Protein 8A59 (pdb70)

B-factor: mean 58.63, std 16.34, range [33.09, 132.01]

Foldseek 3Di:
DQQWADDDFKIKAWDFDLAFQVRQQVLLVVLAWGFADDQDLVSLLSVLRSVVVVCVVDVVPDPQKAWAFGFKKAAAQFFQQVPAQSRRIAGVVGGRHRHDAAADDDDDGDRGHMKTKIFIDRVVDDSDSVRGTHIYIDHRADVVGRDPNYTITMIMHGALAWEADQAACFDKKKQASSRHTYPDHRTHHAQIWMATDVGDIFGWHDDPVRDTYGPDPDRYD

Secondary structure (DSSP, 8-state):
---EEEETTEEEEEEE----HHHHHHHHHHTT-EEPP--SHHHHHHHHHHHHHHHHH-TT---SEEEEEEEEEE-TTPPP-TTSTTTT-EETTS-S--S---B-SPPP--SSS-EEEEEEEETTS---TTSPPEEEEE---BTTB--TTEEEEEEEEE-S-EEPPPP---EEEEE-TTS--BS--SSEETT-EEEEE---EEE-EE-STT-EE---SS---

Sequence (221 aa):
TEAVVCVGTACYTAHSGKLSAAEAQNHCNQNGGNLATVKSKEEAQHVQRVLAQLLRREAALTARMSKFWIGLQREKGKCLDPSLPLKGFSSWVGGGEDTPYSNWHKELRNSCISKRCVSLLLDLSQPLLPSRLPKWSEGPCGSPGSPGSNIEGFVCKFSFKGMCRPLALPGQVTYTTPFQTTSSSLEAVPFASAANVACSHYFLCKEKAPDVFDWGSSGPLC

GO terms:
  GO:0001525 angiogenesis (P, IDA)
  GO:0038023 signaling receptor activity (F, IDA)
  GO:0005886 plasma membrane (C, EXP)
  GO:0101003 ficolin-1-rich granule membrane (C, TAS)
  GO:0035579 specific granule membrane (C, TAS)
  GO:0070821 tertiary granule membrane (C, TAS)
  GO:0005886 plasma membrane (C, TAS)
  GO:0030667 secretory granule membrane (C, TAS)
  GO:0005886 plasma membrane (C, IDA)
  GO:0005515 protein binding (F, IPI)
  GO:0001849 complement component C1q complex binding (F, IDA)
  GO:0098609 cell-cell adhesion (P, IDA)

Radius of gyration: 18.88 Å; Cα contacts (8 Å, |Δi|>4): 512; chains: 1; bounding box: 54×45×36 Å

Nearest PDB structures (foldseek):
  8a59-assembly1_A-2  TM=1.005E+00  e=1.215E-48  Homo sapiens
  8ivd-assembly1_A  TM=9.626E-01  e=3.764E-37  Homo sapiens
  8ivd-assembly2_B  TM=9.418E-01  e=5.688E-35  Homo sapiens
  4yli-assembly2_D  TM=7.974E-01  e=3.039E-06  Homo sapiens
  5ew6-assembly1_A  TM=7.904E-01  e=2.871E-06  Homo sapiens

InterPro domains:
  IPR000152 EGF-type aspartate/asparagine hydroxylation site [PS00010] (358-369)
  IPR000152 EGF-type aspartate/asparagine hydroxylation site [PS00010] (400-411)
  IPR000742 EGF-like domain [PS01186] (452-467)
  IPR000742 EGF-like domain [PS50026] (302-340)
  IPR000742 EGF-like domain [PS50026] (345-379)
  IPR000742 EGF-like domain [PS50026] (385-426)
  IPR000742 EGF-like domain [SM00181] (263-301)
  IPR000742 EGF-like domain [SM00181] (305-344)
  IPR000742 EGF-like domain [SM00181] (348-384)
  IPR000742 EGF-like domain [SM00181] (388-426)
  IPR000742 EGF-like domain [SM00181] (430-468)
  IPR001304 C-type lectin-like [PF00059] (44-167)
  IPR001304 C-type lectin-like [PS50041] (32-165)
  IPR001304 C-type lectin-like [SM00034] (25-181)
  IPR001881 EGF-like calcium-binding domain [SM00179] (264-301)
  IPR001881 EGF-like calcium-binding domain [SM00179] (302-344)
  IPR001881 EGF-like calcium-binding domain [SM00179] (345-384)
  IPR001881 EGF-like calcium-binding domain [SM00179] (385-426)
  IPR001881 EGF-like calcium-binding domain [SM00179] (427-468)
  IPR009030 Growth factor receptor cysteine-rich domain superfamily [SSF57184] (257-385)

Organism: Homo sapiens (NCBI:txid9606)

Solvent-accessible surface area: 10977 Å² total; per-residue (Å²): 69,110,0,8,4,0,52,47,84,13,0,6,1,0,24,58,23,101,49,2,9,77,56,0,37,86,71,0,75,152,39,65,4,58,8,0,7,1,81,42,85,114,12,3,74,25,0,13,91,0,0,18,43,4,40,168,129,41,96,96,20,105,37,94,75,0,42,0,7,4,2,2,57,0,80,155,57,81,60,28,47,103,98,46,49,0,51,2,0,31,5,34,88,48,23,75,98,21,109,36,38,26,39,81,109,126,28,85,122,16,42,128,38,84,24,5,0,3,4,18,8,53,50,83,57,110,57,93,98,96,142,21,8,92,3,12,29,16,101,22,32,54,111,81,57,26,34,91,71,6,36,0,5,0,1,41,5,77,45,140,7,31,2,210,63,18,66,63,119,52,64,28,46,11,42,5,52,7,148,8,82,27,67,98,4,100,10,0,0,83,52,0,34,0,29,3,50,92,95,99,163,38,92,0,110,82,94,56,118,122,66,42,59,19,46,40,113,49,102,19,61

Structure (mmCIF, N/CA/C/O backbone):
data_8A59
#
_entry.id   8A59
#
_cell.length_a   63.712
_cell.length_b   112.504
_cell.length_c   73.262
_cell.angle_alpha   90.000
_cell.angle_beta   90.000
_cell.angle_gamma   90.000
#
_symmetry.space_group_name_H-M   'C 2 2 21'
#
loop_
_entity.id
_entity.type
_entity.pdbx_description
1 polymer 'Complement component C1q receptor'
2 non-polymer GLYCEROL
3 non-polymer 'SULFATE ION'
4 water water
#
loop_
_atom_site.group_PDB
_atom_site.id
_atom_site.type_symbol
_atom_site.label_atom_id
_atom_site.label_alt_id
_atom_site.label_comp_id
_atom_site.label_asym_id
_atom_site.label_entity_id
_atom_site.label_seq_id
_atom_site.pdbx_PDB_ins_code
_atom_site.Cartn_x
_atom_site.Cartn_y
_atom_site.Cartn_z
_atom_site.occupancy
_atom_site.B_iso_or_equiv
_atom_site.auth_seq_id
_atom_site.auth_comp_id
_atom_site.auth_asym_id
_atom_site.auth_atom_id
_atom_site.pdbx_PDB_model_num
ATOM 1 N N . THR A 1 8 ? -29.415 -3.403 -6.446 1.00 71.94 26 THR A N 1
ATOM 2 C CA . THR A 1 8 ? -29.260 -4.254 -7.662 1.00 78.49 26 THR A CA 1
ATOM 3 C C . THR A 1 8 ? -30.550 -4.273 -8.488 1.00 82.19 26 THR A C 1
ATOM 4 O O . THR A 1 8 ? -31.641 -4.037 -7.970 1.00 80.63 26 THR A O 1
ATOM 8 N N . GLU A 1 9 ? -30.409 -4.570 -9.788 1.00 82.17 27 GLU A N 1
ATOM 9 C CA . GLU A 1 9 ? -31.547 -4.808 -10.664 1.00 80.58 27 GLU A CA 1
ATOM 10 C C . GLU A 1 9 ? -31.678 -6.307 -10.913 1.00 67.63 27 GLU A C 1
ATOM 11 O O . GLU A 1 9 ? -32.594 -6.743 -11.612 1.00 65.84 27 GLU A O 1
ATOM 17 N N . ALA A 1 10 ? -30.708 -7.076 -10.400 1.00 56.48 28 ALA A N 1
ATOM 18 C CA . ALA A 1 10 ? -30.713 -8.510 -10.626 1.00 53.46 28 ALA A CA 1
ATOM 19 C C . ALA A 1 10 ? -31.527 -9.183 -9.517 1.00 48.64 28 ALA A C 1
ATOM 20 O O . ALA A 1 10 ? -31.074 -9.278 -8.384 1.00 47.08 28 ALA A O 1
ATOM 22 N N . VAL A 1 11 ? -32.713 -9.658 -9.887 1.00 49.58 29 VAL A N 1
ATOM 23 C CA . VAL A 1 11 ? -33.617 -10.309 -8.951 1.00 51.44 29 VAL A CA 1
ATOM 24 C C . VAL A 1 11 ? -34.437 -11.329 -9.721 1.00 50.87 29 VAL A C 1
ATOM 25 O O . VAL A 1 11 ? -34.838 -11.102 -10.865 1.00 53.90 29 VAL A O 1
ATOM 29 N N . VAL A 1 12 ? -34.618 -12.493 -9.091 1.00 45.58 30 VAL A N 1
ATOM 30 C CA . VAL A 1 12 ? -35.546 -13.509 -9.545 1.00 45.30 30 VAL A CA 1
ATOM 31 C C . VAL A 1 12 ? -36.351 -13.906 -8.298 1.00 49.18 30 VAL A C 1
ATOM 32 O O . VAL A 1 12 ? -35.760 -14.050 -7.232 1.00 48.02 30 VAL A O 1
ATOM 36 N N . CYS A 1 13 ? -37.682 -14.015 -8.427 1.00 49.50 31 CYS A N 1
ATOM 37 C CA . CYS A 1 13 ? -38.532 -14.586 -7.388 1.00 46.04 31 CYS A CA 1
ATOM 38 C C . CYS A 1 13 ? -39.403 -15.662 -8.021 1.00 49.19 31 CYS A C 1
ATOM 39 O O . CYS A 1 13 ? -40.096 -15.400 -9.003 1.00 55.57 31 CYS A O 1
ATOM 42 N N . VAL A 1 14 ? -39.360 -16.865 -7.436 1.00 43.07 32 VAL A N 1
ATOM 43 C CA . VAL A 1 14 ? -40.086 -18.050 -7.876 1.00 46.28 32 VAL A CA 1
ATOM 44 C C . VAL A 1 14 ? -40.585 -18.741 -6.613 1.00 45.53 32 VAL A C 1
ATOM 45 O O . VAL A 1 14 ? -39.781 -18.995 -5.720 1.00 40.24 32 VAL A O 1
ATOM 49 N N . GLY A 1 15 ? -41.893 -19.034 -6.557 1.00 42.56 33 GLY A N 1
ATOM 50 C CA . GLY A 1 15 ? -42.456 -19.750 -5.421 1.00 40.70 33 GLY A CA 1
ATOM 51 C C . GLY A 1 15 ? -42.272 -18.946 -4.140 1.00 43.05 33 GLY A C 1
ATOM 52 O O . GLY A 1 15 ? -42.666 -17.778 -4.087 1.00 45.04 33 GLY A O 1
ATOM 53 N N . THR A 1 16 ? -41.638 -19.562 -3.132 1.00 42.38 34 THR A N 1
ATOM 54 C CA . THR A 1 16 ? -41.449 -18.886 -1.861 1.00 40.69 34 THR A CA 1
ATOM 55 C C . THR A 1 16 ? -40.099 -18.191 -1.769 1.00 44.28 34 THR A C 1
ATOM 56 O O . THR A 1 16 ? -39.757 -17.709 -0.698 1.00 42.17 34 THR A O 1
ATOM 60 N N . ALA A 1 17 ? -39.311 -18.152 -2.862 1.00 43.53 35 ALA A N 1
ATOM 61 C CA . ALA A 1 17 ? -37.939 -17.678 -2.709 1.00 39.79 35 ALA A CA 1
ATOM 62 C C . ALA A 1 17 ? -37.641 -16.543 -3.692 1.00 43.82 35 ALA A C 1
ATOM 63 O O . ALA A 1 17 ? -38.043 -16.616 -4.839 1.00 45.11 35 ALA A O 1
ATOM 65 N N . CYS A 1 18 ? -36.893 -15.534 -3.237 1.00 43.06 36 CYS A N 1
ATOM 66 C CA . CYS A 1 18 ? -36.282 -14.518 -4.081 1.00 41.82 36 CYS A CA 1
ATOM 67 C C . CYS A 1 18 ? -34.762 -14.593 -3.926 1.00 45.50 36 CYS A C 1
ATOM 68 O O . CYS A 1 18 ? -34.260 -14.880 -2.847 1.00 46.27 36 CYS A O 1
ATOM 71 N N . TYR A 1 19 ? -34.050 -14.284 -5.015 1.00 44.60 37 TYR A N 1
ATOM 72 C CA . TYR A 1 19 ? -32.595 -14.290 -5.054 1.00 40.39 37 TYR A CA 1
ATOM 73 C C . TYR A 1 19 ? -32.162 -12.967 -5.689 1.00 41.99 37 TYR A C 1
ATOM 74 O O . TYR A 1 19 ? -32.824 -12.473 -6.599 1.00 46.67 37 TYR A O 1
ATOM 83 N N . THR A 1 20 ? -31.056 -12.424 -5.192 1.00 44.74 38 THR A N 1
ATOM 84 C CA . THR A 1 20 ? -30.521 -11.191 -5.734 1.00 46.05 38 THR A CA 1
ATOM 85 C C . THR A 1 20 ? -29.020 -11.418 -5.870 1.00 46.50 38 THR A C 1
ATOM 86 O O . THR A 1 20 ? -28.447 -12.205 -5.138 1.00 45.54 38 THR A O 1
ATOM 90 N N . ALA A 1 21 ? -28.435 -10.820 -6.912 1.00 47.07 39 ALA A N 1
ATOM 91 C CA . ALA A 1 21 ? -27.011 -10.904 -7.164 1.00 42.36 39 ALA A CA 1
ATOM 92 C C . ALA A 1 21 ? -26.503 -9.471 -7.074 1.00 49.48 39 ALA A C 1
ATOM 93 O O . ALA A 1 21 ? -27.183 -8.555 -7.546 1.00 46.55 39 ALA A O 1
ATOM 95 N N . HIS A 1 22 ? -25.360 -9.301 -6.412 1.00 48.70 40 HIS A N 1
ATOM 96 C CA . HIS A 1 22 ? -24.772 -8.003 -6.161 1.00 50.20 40 HIS A CA 1
ATOM 97 C C . HIS A 1 22 ? -23.324 -8.020 -6.644 1.00 50.65 40 HIS A C 1
ATOM 98 O O . HIS A 1 22 ? -22.612 -9.010 -6.481 1.00 48.45 40 HIS A O 1
ATOM 105 N N . SER A 1 23 ? -22.848 -6.872 -7.139 1.00 52.39 41 SER A N 1
ATOM 106 C CA . SER A 1 23 ? -21.408 -6.717 -7.301 1.00 54.27 41 SER A CA 1
ATOM 107 C C . SER A 1 23 ? -20.831 -5.986 -6.090 1.00 50.77 41 SER A C 1
ATOM 108 O O . SER A 1 23 ? -21.479 -5.132 -5.502 1.00 63.27 41 SER A O 1
ATOM 111 N N . GLY A 1 24 ? -19.602 -6.333 -5.719 1.00 54.12 42 GLY A N 1
ATOM 112 C CA . GLY A 1 24 ? -19.063 -5.898 -4.442 1.00 56.40 42 GLY A CA 1
ATOM 113 C C . GLY A 1 24 ? -17.814 -6.697 -4.088 1.00 66.80 42 GLY A C 1
ATOM 114 O O . GLY A 1 24 ? -17.716 -7.887 -4.392 1.00 61.29 42 GLY A O 1
ATOM 115 N N . LYS A 1 25 ? -16.843 -6.031 -3.463 1.00 60.05 43 LYS A N 1
ATOM 116 C CA . LYS A 1 25 ? -15.658 -6.749 -3.034 1.00 61.45 43 LYS A CA 1
ATOM 117 C C . LYS A 1 25 ? -15.719 -6.845 -1.514 1.00 66.41 43 LYS A C 1
ATOM 118 O O . LYS A 1 25 ? -15.021 -6.123 -0.809 1.00 70.39 43 LYS A O 1
ATOM 122 N N . LEU A 1 26 ? -16.632 -7.698 -1.036 1.00 56.31 44 LEU A N 1
ATOM 123 C CA . LEU A 1 26 ? -16.951 -7.851 0.370 1.00 53.15 44 LEU A CA 1
ATOM 124 C C . LEU A 1 26 ? -16.360 -9.183 0.798 1.00 58.88 44 LEU A C 1
ATOM 125 O O . LEU A 1 26 ? -16.145 -10.045 -0.060 1.00 59.17 44 LEU A O 1
ATOM 130 N N . SER A 1 27 ? -16.025 -9.310 2.093 1.00 54.12 45 SER A N 1
ATOM 131 C CA . SER A 1 27 ? -15.658 -10.605 2.657 1.00 47.06 45 SER A CA 1
ATOM 132 C C . SER A 1 27 ? -16.950 -11.406 2.803 1.00 42.09 45 SER A C 1
ATOM 133 O O . SER A 1 27 ? -18.043 -10.863 2.652 1.00 49.78 45 SER A O 1
ATOM 136 N N . ALA A 1 28 ? -16.826 -12.685 3.120 1.00 49.10 46 ALA A N 1
ATOM 137 C CA . ALA A 1 28 ? -18.016 -13.518 3.205 1.00 52.43 46 ALA A CA 1
ATOM 138 C C . ALA A 1 28 ? -18.868 -13.055 4.378 1.00 51.02 46 ALA A C 1
ATOM 139 O O . ALA A 1 28 ? -20.081 -12.985 4.256 1.00 48.62 46 ALA A O 1
ATOM 141 N N . ALA A 1 29 ? -18.231 -12.663 5.495 1.00 52.88 47 ALA A N 1
ATOM 142 C CA . ALA A 1 29 ? -19.006 -12.177 6.636 1.00 55.51 47 ALA A CA 1
ATOM 143 C C . ALA A 1 29 ? -19.763 -10.903 6.273 1.00 49.78 47 ALA A C 1
ATOM 144 O O . ALA A 1 29 ? -20.939 -10.759 6.603 1.00 54.41 47 ALA A O 1
ATOM 146 N N . GLU A 1 30 ? -19.092 -9.980 5.571 1.00 54.05 48 GLU A N 1
ATOM 147 C CA . GLU A 1 30 ? -19.700 -8.712 5.195 1.00 51.74 48 GLU A CA 1
ATOM 148 C C . GLU A 1 30 ? -20.853 -8.920 4.221 1.00 56.65 48 GLU A C 1
ATOM 149 O O . GLU A 1 30 ? -21.814 -8.152 4.223 1.00 50.37 48 GLU A O 1
ATOM 155 N N . ALA A 1 31 ? -20.714 -9.916 3.336 1.00 47.51 49 ALA A N 1
ATOM 156 C CA . ALA A 1 31 ? -21.738 -10.158 2.330 1.00 44.38 49 ALA A CA 1
ATOM 157 C C . ALA A 1 31 ? -22.962 -10.743 3.037 1.00 44.10 49 ALA A C 1
ATOM 158 O O . ALA A 1 31 ? -24.090 -10.308 2.803 1.00 49.82 49 ALA A O 1
ATOM 160 N N . GLN A 1 32 ? -22.721 -11.663 3.966 1.00 46.42 50 GLN A N 1
ATOM 161 C CA . GLN A 1 32 ? -23.813 -12.204 4.755 1.00 46.32 50 GLN A CA 1
ATOM 162 C C . GLN A 1 32 ? -24.528 -11.071 5.497 1.00 54.89 50 GLN A C 1
ATOM 163 O O . GLN A 1 32 ? -25.753 -11.049 5.572 1.00 52.12 50 GLN A O 1
ATOM 169 N N . ASN A 1 33 ? -23.761 -10.116 6.031 1.00 53.56 51 ASN A N 1
ATOM 170 C CA . ASN A 1 33 ? -24.375 -9.020 6.775 1.00 53.02 51 ASN A CA 1
ATOM 171 C C . ASN A 1 33 ? -25.217 -8.137 5.850 1.00 54.11 51 ASN A C 1
ATOM 172 O O . ASN A 1 33 ? -26.262 -7.609 6.239 1.00 57.33 51 ASN A O 1
ATOM 177 N N . HIS A 1 34 ? -24.786 -7.997 4.597 1.00 53.25 52 HIS A N 1
ATOM 178 C CA . HIS A 1 34 ? -25.575 -7.250 3.622 1.00 52.82 52 HIS A CA 1
ATOM 179 C C . HIS A 1 34 ? -26.932 -7.919 3.334 1.00 59.72 52 HIS A C 1
ATOM 180 O O . HIS A 1 34 ? -27.968 -7.253 3.243 1.00 55.05 52 HIS A O 1
ATOM 187 N N . CYS A 1 35 ? -26.940 -9.240 3.110 1.00 52.99 53 CYS A N 1
ATOM 188 C CA . CYS A 1 35 ? -28.200 -9.941 2.857 1.00 52.26 53 CYS A CA 1
ATOM 189 C C . CYS A 1 35 ? -29.083 -9.874 4.110 1.00 49.54 53 CYS A C 1
ATOM 190 O O . CYS A 1 35 ? -30.297 -9.694 4.035 1.00 50.24 53 CYS A O 1
ATOM 193 N N . ASN A 1 36 ? -28.475 -10.084 5.274 1.00 51.35 54 ASN A N 1
ATOM 194 C CA . ASN A 1 36 ? -29.251 -10.150 6.544 1.00 64.69 54 ASN A CA 1
ATOM 195 C C . ASN A 1 36 ? -29.931 -8.810 6.838 1.00 70.42 54 ASN A C 1
ATOM 196 O O . ASN A 1 36 ? -31.110 -8.823 7.217 1.00 63.65 54 ASN A O 1
ATOM 201 N N . GLN A 1 37 ? -29.209 -7.704 6.664 1.00 71.15 55 GLN A N 1
ATOM 202 C CA . GLN A 1 37 ? -29.791 -6.385 6.892 1.00 68.63 55 GLN A CA 1
ATOM 203 C C . GLN A 1 37 ? -31.090 -6.235 6.102 1.00 79.34 55 GLN A C 1
ATOM 204 O O . GLN A 1 37 ? -31.967 -5.447 6.472 1.00 66.60 55 GLN A O 1
ATOM 210 N N . ASN A 1 38 ? -31.198 -7.007 5.0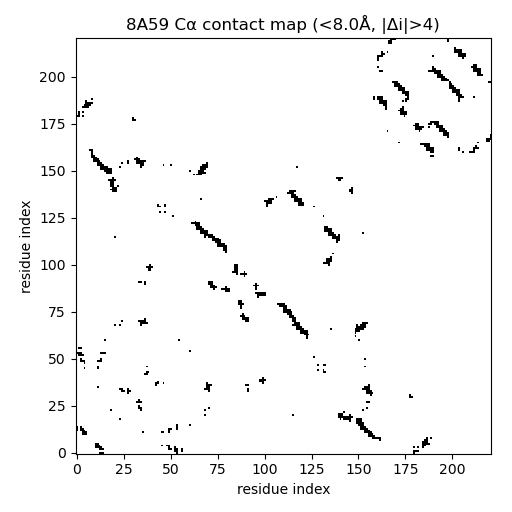13 1.00 68.37 56 ASN A N 1
ATOM 211 C CA . ASN A 1 38 ? -32.280 -6.856 4.059 1.00 62.56 56 ASN A CA 1
ATOM 212 C C . ASN A 1 38 ? -33.357 -7.908 4.307 1.00 56.79 56 ASN A C 1
ATOM 213 O O . ASN A 1 38 ? -34.306 -7.998 3.547 1.00 57.37 56 ASN A O 1
ATOM 218 N N . GLY A 1 39 ? -33.187 -8.728 5.339 1.00 56.26 57 GLY A N 1
ATOM 219 C CA . GLY A 1 39 ? -34.183 -9.748 5.632 1.00 62.44 57 GLY A CA 1
ATOM 220 C C . GLY A 1 39 ? -33.839 -11.164 5.150 1.00 59.58 57 GLY A C 1
ATOM 221 O O . GLY A 1 39 ? -34.710 -12.040 5.160 1.00 57.13 57 GLY A O 1
ATOM 222 N N . GLY A 1 40 ? -32.579 -11.404 4.767 1.00 56.02 58 GLY A N 1
ATOM 223 C CA . GLY A 1 40 ? -32.210 -12.664 4.119 1.00 51.73 58 GLY A CA 1
ATOM 224 C C . GLY A 1 40 ? -30.834 -13.161 4.537 1.00 54.37 58 GLY A C 1
ATOM 225 O O . GLY A 1 40 ? -30.396 -12.892 5.652 1.00 54.78 58 GLY A O 1
ATOM 226 N N . ASN A 1 41 ? -30.183 -13.922 3.631 1.00 46.44 59 ASN A N 1
ATOM 227 C CA . ASN A 1 41 ? -28.933 -14.596 3.914 1.00 42.96 59 ASN A CA 1
ATOM 228 C C . ASN A 1 41 ? -28.227 -14.821 2.572 1.00 46.76 59 ASN A C 1
ATOM 229 O O . ASN A 1 41 ? -28.839 -14.740 1.508 1.00 41.61 59 ASN A O 1
ATOM 234 N N . LEU A 1 42 ? -26.944 -15.163 2.633 1.00 41.73 60 LEU A N 1
ATOM 235 C CA . LEU A 1 42 ? -26.274 -15.598 1.416 1.00 47.80 60 LEU A CA 1
ATOM 236 C C . LEU A 1 42 ? -27.059 -16.801 0.898 1.00 45.95 60 LEU A C 1
ATOM 237 O O . LEU A 1 42 ? -27.560 -17.591 1.708 1.00 45.45 60 LEU A O 1
ATOM 242 N N . ALA A 1 43 ? -27.186 -16.917 -0.440 1.00 40.19 61 ALA A N 1
ATOM 243 C CA . ALA A 1 43 ? -28.054 -17.936 -1.021 1.00 43.06 61 ALA A CA 1
ATOM 244 C C . ALA A 1 43 ? -27.533 -19.346 -0.786 1.00 37.47 61 ALA A C 1
ATOM 245 O O . ALA A 1 43 ? -26.322 -19.599 -0.720 1.00 40.18 61 ALA A O 1
ATOM 247 N N . THR A 1 44 ? -28.485 -20.284 -0.708 1.00 39.12 62 THR A N 1
ATOM 248 C CA . THR A 1 44 ? -28.137 -21.687 -0.705 1.00 39.27 62 THR A CA 1
ATOM 249 C C . THR A 1 44 ? -28.201 -22.224 -2.126 1.00 40.75 62 THR A C 1
ATOM 250 O O . THR A 1 44 ? -28.788 -21.604 -3.016 1.00 39.85 62 THR A O 1
ATOM 254 N N . VAL A 1 45 ? -27.578 -23.380 -2.309 1.00 35.95 63 VAL A N 1
ATOM 255 C CA . VAL A 1 45 ? -27.695 -24.087 -3.572 1.00 36.73 63 VAL A CA 1
ATOM 256 C C . VAL A 1 45 ? -28.003 -25.550 -3.298 1.00 36.03 63 VAL A C 1
ATOM 257 O O . VAL A 1 45 ? -27.137 -26.413 -3.455 1.00 38.80 63 VAL A O 1
ATOM 261 N N . LYS A 1 46 ? -29.261 -25.836 -2.947 1.00 36.75 64 LYS A N 1
ATOM 262 C CA . LYS A 1 46 ? -29.572 -27.126 -2.332 1.00 39.61 64 LYS A CA 1
ATOM 263 C C . LYS A 1 46 ? -29.986 -28.164 -3.371 1.00 45.44 64 LYS A C 1
ATOM 264 O O . LYS A 1 46 ? -30.234 -29.323 -3.017 1.00 44.17 64 LYS A O 1
ATOM 270 N N . SER A 1 47 ? -30.117 -27.738 -4.636 1.00 40.87 65 SER A N 1
ATOM 271 C CA . SER A 1 47 ? -30.589 -28.617 -5.695 1.00 42.97 65 SER A CA 1
ATOM 272 C C . SER A 1 47 ? -30.075 -28.059 -7.009 1.00 44.96 65 SER A C 1
ATOM 273 O O . SER A 1 47 ? -29.682 -26.894 -7.083 1.00 38.90 65 SER A O 1
ATOM 276 N N . LYS A 1 48 ? -30.065 -28.883 -8.062 1.00 41.40 66 LYS A N 1
ATOM 277 C CA . LYS A 1 48 ? -29.782 -28.330 -9.374 1.00 42.61 66 LYS A CA 1
ATOM 278 C C . LYS A 1 48 ? -30.782 -27.235 -9.741 1.00 43.02 66 LYS A C 1
ATOM 279 O O . LYS A 1 48 ? -30.447 -26.288 -10.424 1.00 39.96 66 LYS A O 1
ATOM 283 N N . GLU A 1 49 ? -32.058 -27.397 -9.390 1.00 42.54 67 GLU A N 1
ATOM 284 C CA . GLU A 1 49 ? -33.018 -26.346 -9.729 1.00 40.76 67 GLU A CA 1
ATOM 285 C C . GLU A 1 49 ? -32.664 -25.008 -9.065 1.00 38.79 67 GLU A C 1
ATOM 286 O O . GLU A 1 49 ? -32.783 -23.934 -9.670 1.00 38.21 67 GLU A O 1
ATOM 292 N N . GLU A 1 50 ? -32.218 -25.060 -7.804 1.00 38.20 68 GLU A N 1
ATOM 293 C CA . GLU A 1 50 ? -31.783 -23.833 -7.136 1.00 37.82 68 GLU A CA 1
ATOM 294 C C . GLU A 1 50 ? -30.524 -23.259 -7.797 1.00 33.09 68 GLU A C 1
ATOM 295 O O . GLU A 1 50 ? -30.406 -22.048 -7.915 1.00 35.06 68 GLU A O 1
ATOM 301 N N . ALA A 1 51 ? -29.572 -24.109 -8.208 1.00 41.03 69 ALA A N 1
ATOM 302 C CA . ALA A 1 51 ? -28.382 -23.624 -8.915 1.00 39.08 69 ALA A CA 1
ATOM 303 C C . ALA A 1 51 ? -28.759 -22.855 -10.195 1.00 39.88 69 ALA A C 1
ATOM 304 O O . ALA A 1 51 ? -28.065 -21.910 -10.606 1.00 40.77 69 ALA A O 1
ATOM 306 N N . GLN A 1 52 ? -29.836 -23.309 -10.867 1.00 39.10 70 GLN A N 1
ATOM 307 C CA . GLN A 1 52 ? -30.332 -22.659 -12.076 1.00 40.94 70 GLN A CA 1
ATOM 308 C C . GLN A 1 52 ? -30.921 -21.298 -11.741 1.00 44.67 70 GLN A C 1
ATOM 309 O O . GLN A 1 52 ? -30.722 -20.357 -12.495 1.00 42.03 70 GLN A O 1
ATOM 315 N N . HIS A 1 53 ? -31.654 -21.175 -10.619 1.00 40.91 71 HIS A N 1
ATOM 316 C CA . HIS A 1 53 ? -32.146 -19.849 -10.238 1.00 41.47 71 HIS A CA 1
ATOM 317 C C . HIS A 1 53 ? -30.978 -18.919 -10.003 1.00 41.76 71 HIS A C 1
ATOM 318 O O . HIS A 1 53 ? -31.047 -17.755 -10.375 1.00 41.40 71 HIS A O 1
ATOM 325 N N . VAL A 1 54 ? -29.958 -19.419 -9.307 1.00 38.00 72 VAL A N 1
ATOM 326 C CA . VAL A 1 54 ? -28.818 -18.575 -8.989 1.00 37.03 72 VAL A CA 1
ATOM 327 C C . VAL A 1 54 ? -28.039 -18.201 -10.260 1.00 39.19 72 VAL A C 1
ATOM 328 O O . VAL A 1 54 ? -27.582 -17.074 -10.428 1.00 42.57 72 VAL A O 1
ATOM 332 N N . GLN A 1 55 ? -27.854 -19.156 -11.158 1.00 42.15 73 GLN A N 1
ATOM 333 C CA . GLN A 1 55 ? -27.228 -18.818 -12.430 1.00 39.67 73 GLN A CA 1
ATOM 334 C C . GLN A 1 55 ? -28.013 -17.717 -13.133 1.00 44.23 73 GLN A C 1
ATOM 335 O O . GLN A 1 55 ? -27.430 -16.786 -13.667 1.00 44.79 73 GLN A O 1
ATOM 341 N N . ARG A 1 56 ? -29.3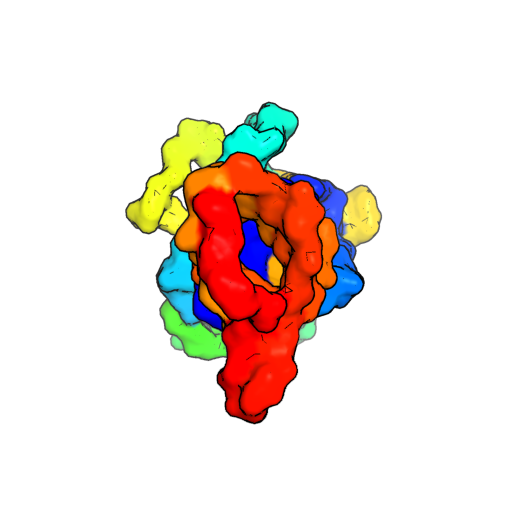51 -17.782 -13.071 1.00 43.33 74 ARG A N 1
ATOM 342 C CA . ARG A 1 56 ? -30.183 -16.819 -13.769 1.00 44.23 74 ARG A CA 1
ATOM 343 C C . ARG A 1 56 ? -30.009 -15.426 -13.185 1.00 46.77 74 ARG A C 1
ATOM 344 O O . ARG A 1 56 ? -29.881 -14.456 -13.921 1.00 43.65 74 ARG A O 1
ATOM 352 N N . VAL A 1 57 ? -29.952 -15.314 -11.855 1.00 41.16 75 VAL A N 1
ATOM 353 C CA . VAL A 1 57 ? -29.768 -13.984 -11.326 1.00 41.43 75 VAL A CA 1
ATOM 354 C C . VAL A 1 57 ? -28.349 -13.465 -11.606 1.00 42.87 75 VAL A C 1
ATOM 355 O O . VAL A 1 57 ? -28.144 -12.258 -11.814 1.00 45.84 75 VAL A O 1
ATOM 359 N N . LEU A 1 58 ? -27.347 -14.346 -11.575 1.00 42.75 76 LEU A N 1
ATOM 360 C CA . LEU A 1 58 ? -26.008 -13.866 -11.920 1.00 46.31 76 LEU A CA 1
ATOM 361 C C . LEU A 1 58 ? -25.925 -13.382 -13.376 1.00 46.60 76 LEU A C 1
ATOM 362 O O . LEU A 1 58 ? -25.228 -12.394 -13.679 1.00 46.85 76 LEU A O 1
ATOM 367 N N . ALA A 1 59 ? -26.590 -14.107 -14.291 1.00 46.31 77 ALA A N 1
ATOM 368 C CA . ALA A 1 59 ? -26.602 -13.743 -15.707 1.00 48.45 77 ALA A CA 1
ATOM 369 C C . ALA A 1 59 ? -27.197 -12.350 -15.877 1.00 50.79 77 ALA A C 1
ATOM 370 O O . ALA A 1 59 ? -26.705 -11.548 -16.674 1.00 49.70 77 ALA A O 1
ATOM 372 N N . GLN A 1 60 ? -28.233 -12.049 -15.076 1.00 51.19 78 GLN A N 1
ATOM 373 C CA . GLN A 1 60 ? -28.862 -10.739 -15.110 1.00 49.93 78 GLN A CA 1
ATOM 374 C C . GLN A 1 60 ? -27.873 -9.683 -14.621 1.00 45.45 78 GLN A C 1
ATOM 375 O O . GLN A 1 60 ? -27.808 -8.588 -15.172 1.00 48.27 78 GLN A O 1
ATOM 381 N N . LEU A 1 61 ? -27.173 -9.979 -13.526 1.00 47.68 79 LEU A N 1
ATOM 382 C CA . LEU A 1 61 ? -26.190 -9.040 -13.037 1.00 44.87 79 LEU A CA 1
ATOM 383 C C . LEU A 1 61 ? -25.173 -8.728 -14.145 1.00 52.35 79 LEU A C 1
ATOM 384 O O . LEU A 1 61 ? -24.851 -7.560 -14.369 1.00 51.82 79 LEU A O 1
ATOM 389 N N . LEU A 1 62 ? -24.655 -9.758 -14.828 1.00 49.08 80 LEU A N 1
ATOM 390 C CA . LEU A 1 62 ? -23.644 -9.493 -15.850 1.00 57.00 80 LEU A CA 1
ATOM 391 C C . LEU A 1 62 ? -24.180 -8.618 -16.987 1.00 55.81 80 LEU A C 1
ATOM 392 O O . LEU A 1 62 ? -23.437 -7.800 -17.513 1.00 58.12 80 LEU A O 1
ATOM 397 N N . ARG A 1 63 ? -25.446 -8.806 -17.375 1.00 51.59 81 ARG A N 1
ATOM 398 C CA . ARG A 1 63 ? -26.085 -7.979 -18.386 1.00 54.21 81 ARG A CA 1
ATOM 399 C C . ARG A 1 63 ? -26.286 -6.547 -17.880 1.00 60.64 81 ARG A C 1
ATOM 400 O O . ARG A 1 63 ? -26.264 -5.617 -18.682 1.00 59.52 81 ARG A O 1
ATOM 408 N N . ARG A 1 64 ? -26.528 -6.371 -16.568 1.00 57.87 82 ARG A N 1
ATOM 409 C CA . ARG A 1 64 ? -26.861 -5.066 -16.003 1.00 62.04 82 ARG A CA 1
ATOM 410 C C . ARG A 1 64 ? -25.608 -4.260 -15.642 1.00 58.07 82 ARG A C 1
ATOM 411 O O . ARG A 1 64 ? -25.672 -3.033 -15.624 1.00 56.53 82 ARG A O 1
ATOM 419 N N . GLU A 1 65 ? -24.499 -4.925 -15.289 1.00 60.72 83 GLU A N 1
ATOM 420 C CA . GLU A 1 65 ? -23.306 -4.229 -14.809 1.00 61.74 83 GLU A CA 1
ATOM 421 C C . GLU A 1 65 ? -22.138 -4.426 -15.777 1.00 63.26 83 GLU A C 1
ATOM 422 O O . GLU A 1 65 ? -21.403 -5.415 -15.691 1.00 60.63 83 GLU A O 1
ATOM 425 N N . ALA A 1 66 ? -21.948 -3.436 -16.665 1.00 58.12 84 ALA A N 1
ATOM 426 C CA . ALA A 1 66 ? -20.956 -3.501 -17.738 1.00 68.20 84 ALA A CA 1
ATOM 427 C C . ALA A 1 66 ? -19.529 -3.520 -17.174 1.00 61.11 84 ALA A C 1
ATOM 428 O O . ALA A 1 66 ? -18.588 -3.906 -17.871 1.00 58.10 84 ALA A O 1
ATOM 430 N N . ALA A 1 67 ? -19.384 -3.088 -15.910 1.00 57.69 85 ALA A N 1
ATOM 431 C CA . ALA A 1 67 ? -18.114 -3.019 -15.198 1.00 62.68 85 ALA A CA 1
ATOM 432 C C . ALA A 1 67 ? -17.591 -4.403 -14.789 1.00 68.57 85 ALA A C 1
ATOM 433 O O . ALA A 1 67 ? -16.424 -4.537 -14.419 1.00 68.44 85 ALA A O 1
ATOM 435 N N . LEU A 1 68 ? -18.433 -5.444 -14.856 1.00 65.42 86 LEU A N 1
ATOM 436 C CA . LEU A 1 68 ? -17.998 -6.788 -14.495 1.00 62.84 86 LEU A CA 1
ATOM 437 C C . LEU A 1 68 ? -17.291 -7.434 -15.683 1.00 64.95 86 LEU A C 1
ATOM 438 O O . LEU A 1 68 ? -17.928 -7.958 -16.601 1.00 62.27 86 LEU A O 1
ATOM 443 N N . THR A 1 69 ? -15.957 -7.391 -15.645 1.00 66.76 87 THR A N 1
ATOM 444 C CA . THR A 1 69 ? -15.161 -7.777 -16.800 1.00 67.19 87 THR A CA 1
ATOM 445 C C . THR A 1 69 ? -13.982 -8.649 -16.358 1.00 68.97 87 THR A C 1
ATOM 446 O O . THR A 1 69 ? -13.208 -9.096 -17.197 1.00 73.80 87 THR A O 1
ATOM 450 N N . ALA A 1 70 ? -13.840 -8.872 -15.040 1.00 62.29 88 ALA A N 1
ATOM 451 C CA . ALA A 1 70 ? -12.731 -9.650 -14.510 1.00 64.21 88 ALA A CA 1
ATOM 452 C C . ALA A 1 70 ? -12.878 -11.101 -14.960 1.00 69.73 88 ALA A C 1
ATOM 453 O O . ALA A 1 70 ? -13.910 -11.730 -14.718 1.00 57.83 88 ALA A O 1
ATOM 455 N N . ARG A 1 71 ? -11.824 -11.622 -15.598 1.00 60.74 89 ARG A N 1
ATOM 456 C CA . ARG A 1 71 ? -11.875 -12.910 -16.274 1.00 64.63 89 ARG A CA 1
ATOM 457 C C . ARG A 1 71 ? -12.486 -13.982 -15.363 1.00 61.82 89 ARG A C 1
ATOM 458 O O . ARG A 1 71 ? -13.463 -14.637 -15.745 1.00 57.40 89 ARG A O 1
ATOM 463 N N . MET A 1 72 ? -11.879 -14.171 -14.178 1.00 60.12 90 MET A N 1
ATOM 464 C CA . MET A 1 72 ? -12.328 -15.149 -13.190 1.00 64.01 90 MET A CA 1
ATOM 465 C C . MET A 1 72 ? -13.044 -14.433 -12.044 1.00 65.54 90 MET A C 1
ATOM 466 O O . MET A 1 72 ? -12.424 -13.681 -11.288 1.00 61.86 90 MET A O 1
ATOM 471 N N . SER A 1 73 ? -14.354 -14.685 -11.923 1.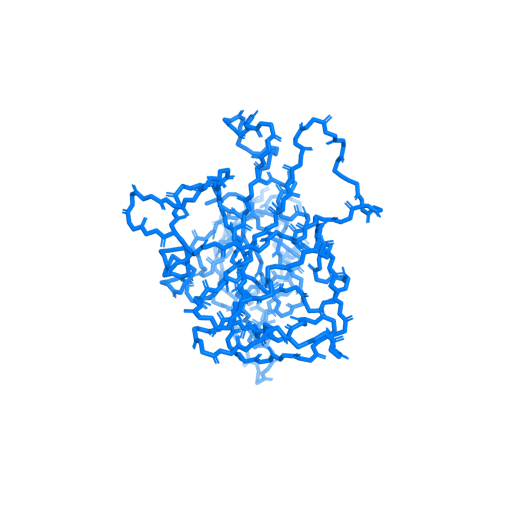00 52.08 91 SER A N 1
ATOM 472 C CA . SER A 1 73 ? -15.216 -13.897 -11.058 1.00 53.12 91 SER A CA 1
ATOM 473 C C . SER A 1 73 ? -15.928 -14.817 -10.061 1.00 48.30 91 SER A C 1
ATOM 474 O O . SER A 1 73 ? -16.580 -15.779 -10.456 1.00 50.18 91 SER A O 1
ATOM 477 N N . LYS A 1 74 ? -15.766 -14.552 -8.768 1.00 48.44 92 LYS A N 1
ATOM 478 C CA . LYS A 1 74 ? -16.394 -15.445 -7.801 1.00 47.21 92 LYS A CA 1
ATOM 479 C C . LYS A 1 74 ? -17.443 -14.670 -7.010 1.00 49.53 92 LYS A C 1
ATOM 480 O O . LYS A 1 74 ? -17.253 -13.496 -6.699 1.00 48.94 92 LYS A O 1
ATOM 486 N N . PHE A 1 75 ? -18.515 -15.363 -6.607 1.00 44.33 93 PHE A N 1
ATOM 487 C CA . PHE A 1 75 ? -19.607 -14.705 -5.904 1.00 41.15 93 PHE A CA 1
ATOM 488 C C . PHE A 1 75 ? -19.938 -15.553 -4.683 1.00 44.60 93 PHE A C 1
ATOM 489 O O . PHE A 1 75 ? -20.223 -16.723 -4.840 1.00 40.45 93 PHE A O 1
ATOM 497 N N . TRP A 1 76 ? -19.884 -14.972 -3.476 1.00 38.29 94 TRP A N 1
ATOM 498 C CA . TRP A 1 76 ? -20.159 -15.775 -2.289 1.00 39.75 94 TRP A CA 1
ATOM 499 C C . TRP A 1 76 ? -21.542 -16.429 -2.342 1.00 41.03 94 TRP A C 1
ATOM 500 O O . TRP A 1 76 ? -22.495 -15.775 -2.738 1.00 40.06 94 TRP A O 1
ATOM 511 N N . ILE A 1 77 ? -21.671 -17.640 -1.772 1.00 39.59 95 ILE A N 1
ATOM 512 C CA . ILE A 1 77 ? -22.962 -18.215 -1.418 1.00 39.15 95 ILE A CA 1
ATOM 513 C C . ILE A 1 77 ? -22.886 -18.639 0.053 1.00 42.13 95 ILE A C 1
ATOM 514 O O . ILE A 1 77 ? -21.831 -18.560 0.687 1.00 41.78 95 ILE A O 1
ATOM 519 N N . GLY A 1 78 ? -23.976 -19.181 0.606 1.00 42.79 96 GLY A N 1
ATOM 520 C CA . GLY A 1 78 ? -23.975 -19.395 2.050 1.00 43.58 96 GLY A CA 1
ATOM 521 C C . GLY A 1 78 ? -23.662 -20.824 2.497 1.00 46.88 96 GLY A C 1
ATOM 522 O O . GLY A 1 78 ? -24.528 -21.531 3.011 1.00 46.95 96 GLY A O 1
ATOM 523 N N . LEU A 1 79 ? -22.434 -21.257 2.242 1.00 46.44 97 LEU A N 1
ATOM 524 C CA . LEU A 1 79 ? -21.980 -22.606 2.531 1.00 39.03 97 LEU A CA 1
ATOM 525 C C . LEU A 1 79 ? -20.602 -22.483 3.180 1.00 41.62 97 LEU A C 1
ATOM 526 O O . LEU A 1 79 ? -19.707 -21.844 2.621 1.00 44.87 97 LEU A O 1
ATOM 531 N N . GLN A 1 80 ? -20.438 -23.088 4.347 1.00 42.07 98 GLN A N 1
ATOM 532 C CA . GLN A 1 80 ? -19.160 -22.901 5.060 1.00 43.62 98 GLN A CA 1
ATOM 533 C C . GLN A 1 80 ? -18.817 -24.111 5.912 1.00 39.99 98 GLN A C 1
ATOM 534 O O . GLN A 1 80 ? -19.719 -24.882 6.248 1.00 46.39 98 GLN A O 1
ATOM 540 N N . ARG A 1 81 ? -17.537 -24.259 6.220 1.00 41.91 99 ARG A N 1
ATOM 541 C CA . ARG A 1 81 ? -17.148 -25.323 7.136 1.00 45.35 99 ARG A CA 1
ATOM 542 C C . ARG A 1 81 ? -16.336 -24.649 8.243 1.00 50.09 99 ARG A C 1
ATOM 543 O O . ARG A 1 81 ? -15.446 -23.841 7.969 1.00 48.64 99 ARG A O 1
ATOM 551 N N . GLU A 1 82 ? -16.743 -24.906 9.479 1.00 50.98 100 GLU A N 1
ATOM 552 C CA . GLU A 1 82 ? -16.228 -24.178 10.623 1.00 52.50 100 GLU A CA 1
ATOM 553 C C . GLU A 1 82 ? -14.827 -24.690 10.927 1.00 50.30 100 GLU A C 1
ATOM 554 O O . GLU A 1 82 ? -14.468 -25.845 10.656 1.00 43.66 100 GLU A O 1
ATOM 560 N N . LYS A 1 83 ? -14.055 -23.803 11.540 1.00 47.71 101 LYS A N 1
ATOM 561 C CA . LYS A 1 83 ? -12.743 -24.171 12.047 1.00 48.38 101 LYS A CA 1
ATOM 562 C C . LYS A 1 83 ? -12.943 -25.319 13.027 1.00 53.76 101 LYS A C 1
ATOM 563 O O . LYS A 1 83 ? -13.864 -25.285 13.842 1.00 56.31 101 LYS A O 1
ATOM 569 N N . GLY A 1 84 ? -12.117 -26.360 12.915 1.00 50.10 102 GLY A N 1
ATOM 570 C CA . GLY A 1 84 ? -12.235 -27.468 13.845 1.00 49.09 102 GLY A CA 1
ATOM 571 C C . GLY A 1 84 ? -12.875 -28.714 13.233 1.00 52.61 102 GLY A C 1
ATOM 572 O O . GLY A 1 84 ? -12.655 -29.804 13.741 1.00 51.04 102 GLY A O 1
ATOM 573 N N . LYS A 1 85 ? -13.637 -28.547 12.134 1.00 47.38 103 LYS A N 1
ATOM 574 C CA . LYS A 1 85 ? -14.348 -29.631 11.468 1.00 50.50 103 LYS A CA 1
ATOM 575 C C . LYS A 1 85 ? -13.557 -30.053 10.224 1.00 52.29 103 LYS A C 1
ATOM 576 O O . LYS A 1 85 ? -13.279 -29.212 9.369 1.00 47.78 103 LYS A O 1
ATOM 582 N N . CYS A 1 86 ? -13.234 -31.352 10.125 1.00 41.85 104 CYS A N 1
ATOM 583 C CA . CYS A 1 86 ? -12.477 -31.905 8.997 1.00 46.32 104 CYS A CA 1
ATOM 584 C C . CYS A 1 86 ? -13.387 -32.072 7.768 1.00 48.21 104 CYS A C 1
ATOM 585 O O . CYS A 1 86 ? -14.617 -32.143 7.885 1.00 46.79 104 CYS A O 1
ATOM 588 N N . LEU A 1 87 ? -12.781 -32.170 6.581 1.00 41.31 105 LEU A N 1
ATOM 589 C CA . LEU A 1 87 ? -13.507 -32.543 5.366 1.00 44.27 105 LEU A CA 1
ATOM 590 C C . LEU A 1 87 ? -14.202 -33.869 5.635 1.00 48.58 105 LEU A C 1
ATOM 591 O O . LEU A 1 87 ? -13.603 -34.758 6.234 1.00 47.65 105 LEU A O 1
ATOM 596 N N . ASP A 1 88 ? -15.454 -34.009 5.183 1.00 48.41 106 ASP A N 1
ATOM 597 C CA . ASP A 1 88 ? -16.177 -35.278 5.276 1.00 45.26 106 ASP A CA 1
ATOM 598 C C . ASP A 1 88 ? -16.571 -35.777 3.884 1.00 45.45 106 ASP A C 1
ATOM 599 O O . ASP A 1 88 ? -17.610 -35.392 3.357 1.00 44.04 106 ASP A O 1
ATOM 604 N N . PRO A 1 89 ? -15.744 -36.596 3.215 1.00 45.32 107 PRO A N 1
ATOM 605 C CA . PRO A 1 89 ? -15.992 -36.956 1.824 1.00 52.55 107 PRO A CA 1
ATOM 606 C C . PRO A 1 89 ? -17.003 -38.103 1.730 1.00 44.54 107 PRO A C 1
ATOM 607 O O . PRO A 1 89 ? -17.064 -38.771 0.710 1.00 46.18 107 PRO A O 1
ATOM 611 N N . SER A 1 90 ? -17.813 -38.308 2.769 1.00 44.27 108 SER A N 1
ATOM 612 C CA . SER A 1 90 ? -18.875 -39.304 2.629 1.00 44.64 108 SER A CA 1
ATOM 613 C C . SER A 1 90 ? -20.152 -38.691 2.065 1.00 49.67 108 SER A C 1
ATOM 614 O O . SER A 1 90 ? -21.030 -39.441 1.666 1.00 51.21 108 SER A O 1
ATOM 617 N N . LEU A 1 91 ? -20.258 -37.345 2.013 1.00 44.42 109 LEU A N 1
ATOM 618 C CA . LEU A 1 91 ? -21.439 -36.723 1.419 1.00 46.36 109 LEU A CA 1
ATOM 619 C C . LEU A 1 91 ? -21.103 -35.600 0.434 1.00 44.39 109 LEU A C 1
ATOM 620 O O . LEU A 1 91 ? -19.991 -35.064 0.417 1.00 42.26 109 LEU A O 1
ATOM 625 N N . PRO A 1 92 ? -22.077 -35.219 -0.428 1.00 39.92 110 PRO A N 1
ATOM 626 C CA . PRO A 1 92 ? -21.865 -34.208 -1.476 1.00 39.48 110 PRO A CA 1
ATOM 627 C C . PRO A 1 92 ? -21.345 -32.860 -0.977 1.00 39.77 110 PRO A C 1
ATOM 628 O O . PRO A 1 92 ? -20.472 -32.286 -1.604 1.00 43.12 110 PRO A O 1
ATOM 632 N N . LEU A 1 93 ? -21.831 -32.396 0.190 1.00 40.18 111 LEU A N 1
ATOM 633 C CA . LEU A 1 93 ? -21.418 -31.103 0.724 1.00 43.56 111 LEU A CA 1
ATOM 634 C C . LEU A 1 93 ? -20.085 -31.211 1.466 1.00 37.07 111 LEU A C 1
ATOM 635 O O . LEU A 1 93 ? -19.580 -30.215 1.965 1.00 39.58 111 LEU A O 1
ATOM 640 N N . LYS A 1 94 ? -19.562 -32.430 1.630 1.00 37.57 112 LYS A N 1
ATOM 641 C CA . LYS A 1 94 ? -18.181 -32.611 2.057 1.00 41.70 112 LYS A CA 1
ATOM 642 C C . LYS A 1 94 ? -17.925 -32.113 3.486 1.00 44.17 112 LYS A C 1
ATOM 643 O O . LYS A 1 94 ? -16.778 -31.831 3.828 1.00 41.88 112 LYS A O 1
ATOM 649 N N . GLY A 1 95 ? -18.965 -31.974 4.323 1.00 44.75 113 GLY A N 1
ATOM 650 C CA . GLY A 1 95 ? -18.718 -31.463 5.662 1.00 39.63 113 GLY A CA 1
ATOM 651 C C . GLY A 1 95 ? -19.057 -29.980 5.812 1.00 44.39 113 GLY A C 1
ATOM 652 O O . GLY A 1 95 ? -19.033 -29.451 6.919 1.00 41.66 113 GLY A O 1
ATOM 653 N N . PHE A 1 96 ? -19.417 -29.321 4.703 1.00 40.39 114 PHE A N 1
ATOM 654 C CA . PHE A 1 96 ? -19.873 -27.945 4.786 1.00 40.96 114 PHE A CA 1
ATOM 655 C C . PHE A 1 96 ? -21.357 -27.952 5.160 1.00 43.64 114 PHE A C 1
ATOM 656 O O . PHE A 1 96 ? -22.035 -28.967 4.966 1.00 42.89 114 PHE A O 1
ATOM 664 N N A SER A 1 97 ? -21.854 -26.839 5.709 0.50 42.96 115 SER A N 1
ATOM 665 N N B SER A 1 97 ? -21.830 -26.817 5.700 0.50 45.04 115 SER A N 1
ATOM 666 C CA A SER A 1 97 ? -23.279 -26.723 6.000 0.50 44.06 115 SER A CA 1
ATOM 667 C CA B SER A 1 97 ? -23.225 -26.616 6.081 0.50 48.19 115 SER A CA 1
ATOM 668 C C A SER A 1 97 ? -23.785 -25.358 5.550 0.50 43.86 115 SER A C 1
ATOM 669 C C B SER A 1 97 ? -23.753 -25.333 5.447 0.50 46.54 115 SER A C 1
ATOM 670 O O A SER A 1 97 ? -23.027 -24.392 5.537 0.50 42.40 115 SER A O 1
ATOM 671 O O B SER A 1 97 ? -22.988 -24.389 5.232 0.50 43.86 115 SER A O 1
ATOM 676 N N . TRP A 1 98 ? -25.065 -25.318 5.149 1.00 40.73 116 TRP A N 1
ATOM 677 C CA . TRP A 1 98 ? -25.734 -24.115 4.679 1.00 44.65 116 TRP A CA 1
ATOM 678 C C . TRP A 1 98 ? -25.974 -23.129 5.823 1.00 49.03 116 TRP A C 1
ATOM 679 O O . TRP A 1 98 ? -26.303 -23.546 6.931 1.00 50.83 116 TRP A O 1
ATOM 690 N N . VAL A 1 99 ? -25.936 -21.823 5.516 1.00 45.11 117 VAL A N 1
ATOM 691 C CA . VAL A 1 99 ? -26.484 -20.812 6.419 1.00 49.46 117 VAL A CA 1
ATOM 692 C C . VAL A 1 99 ? -27.936 -21.172 6.716 1.00 54.36 117 VAL A C 1
ATOM 693 O O . VAL A 1 99 ? -28.720 -21.489 5.806 1.00 56.11 117 VAL A O 1
ATOM 697 N N . GLY A 1 100 ? -28.282 -21.132 8.011 1.00 61.27 118 GLY A N 1
ATOM 698 C CA . GLY A 1 100 ? -29.619 -21.486 8.457 1.00 62.16 118 GLY A CA 1
ATOM 699 C C . GLY A 1 100 ? -29.795 -22.993 8.639 1.00 70.88 118 GLY A C 1
ATOM 700 O O . GLY A 1 100 ? -30.920 -23.457 8.773 1.00 78.22 118 GLY A O 1
ATOM 701 N N . GLY A 1 101 ? -28.687 -23.750 8.588 1.00 73.76 119 GLY A N 1
ATOM 702 C CA . GLY A 1 101 ? -28.661 -25.162 8.949 1.00 72.80 119 GLY A CA 1
ATOM 703 C C . GLY A 1 101 ? -28.742 -26.118 7.757 1.00 71.73 119 GLY A C 1
ATOM 704 O O . GLY A 1 101 ? -29.413 -25.838 6.769 1.00 67.83 119 GLY A O 1
ATOM 705 N N . GLY A 1 102 ? -28.017 -27.231 7.837 1.00 62.86 120 GLY A N 1
ATOM 706 C CA . GLY A 1 102 ? -28.088 -28.225 6.754 1.00 53.31 120 GLY A CA 1
ATOM 707 C C . GLY A 1 102 ? -26.731 -28.640 6.226 1.00 58.72 120 GLY A C 1
ATOM 708 O O . GLY A 1 102 ? -25.942 -27.758 5.876 1.00 50.21 120 GLY A O 1
ATOM 709 N N . GLU A 1 103 ? -26.507 -29.945 6.115 1.00 62.16 121 GLU A N 1
ATOM 710 C CA . GLU A 1 103 ? -25.201 -30.476 5.669 1.00 64.14 121 GLU A CA 1
ATOM 711 C C . GLU A 1 103 ? -25.440 -31.696 4.793 1.00 65.66 121 GLU A C 1
ATOM 712 O O . GLU A 1 103 ? -24.462 -32.381 4.464 1.00 59.48 121 GLU A O 1
ATOM 718 N N . ASP A 1 104 ? -26.687 -31.929 4.396 1.00 63.39 122 ASP A N 1
ATOM 719 C CA . ASP A 1 104 ? -26.978 -33.199 3.692 1.00 65.46 122 ASP A CA 1
ATOM 720 C C . ASP A 1 104 ? -27.730 -32.997 2.382 1.00 63.88 122 ASP A C 1
ATOM 721 O O . ASP A 1 104 ? -28.293 -33.990 1.905 1.00 64.69 122 ASP A O 1
ATOM 726 N N . THR A 1 105 ? -27.724 -31.798 1.804 1.00 46.56 123 THR A N 1
ATOM 727 C CA . THR A 1 105 ? -28.416 -31.698 0.522 1.00 43.37 123 THR A CA 1
ATOM 728 C C . THR A 1 105 ? -27.698 -32.499 -0.562 1.00 48.27 123 THR A C 1
ATOM 729 O O . THR A 1 105 ? -26.505 -32.804 -0.478 1.00 46.18 123 THR A O 1
ATOM 733 N N . PRO A 1 106 ? -28.413 -32.947 -1.608 1.00 46.22 124 PRO A N 1
ATOM 734 C CA . PRO A 1 106 ? -27.803 -33.892 -2.544 1.00 41.02 124 PRO A CA 1
ATOM 735 C C . PRO A 1 106 ? -26.931 -33.318 -3.667 1.00 41.48 124 PRO A C 1
ATOM 736 O O . PRO A 1 106 ? -26.209 -34.063 -4.333 1.00 45.07 124 PRO A O 1
ATOM 740 N N . TYR A 1 107 ? -27.005 -32.006 -3.904 1.00 39.81 125 TYR A N 1
ATOM 741 C CA . TYR A 1 107 ? -26.361 -31.447 -5.089 1.00 43.92 125 TYR A CA 1
ATOM 742 C C . TYR A 1 107 ? -25.009 -30.850 -4.702 1.00 44.62 125 TYR A C 1
ATOM 743 O O . TYR A 1 107 ? -24.871 -30.261 -3.629 1.00 42.01 125 TYR A O 1
ATOM 752 N N . SER A 1 108 ? -24.007 -30.979 -5.588 1.00 44.12 126 SER A N 1
ATOM 753 C CA . SER A 1 108 ? -22.813 -30.159 -5.455 1.00 38.92 126 SER A CA 1
ATOM 754 C C . SER A 1 108 ? -22.179 -29.967 -6.814 1.00 42.57 126 SER A C 1
ATOM 755 O O . SER A 1 108 ? -22.445 -30.763 -7.711 1.00 41.43 126 SER A O 1
ATOM 758 N N . ASN A 1 109 ? -21.282 -28.987 -6.917 1.00 37.46 127 ASN A N 1
ATOM 759 C CA . ASN A 1 109 ? -20.573 -28.745 -8.183 1.00 41.01 127 ASN A CA 1
ATOM 760 C C . ASN A 1 109 ? -19.126 -28.293 -7.943 1.00 40.55 127 ASN A C 1
ATOM 761 O O . ASN A 1 109 ? -18.706 -27.244 -8.428 1.00 42.43 127 ASN A O 1
ATOM 766 N N . TRP A 1 110 ? -18.345 -29.081 -7.191 1.00 42.72 128 TRP A N 1
ATOM 767 C CA . TRP A 1 110 ? -17.057 -28.604 -6.705 1.00 40.80 128 TRP A CA 1
ATOM 768 C C . TRP A 1 110 ? -16.083 -28.500 -7.881 1.00 50.85 128 TRP A C 1
ATOM 769 O O . TRP A 1 110 ? -16.016 -29.395 -8.704 1.00 48.14 128 TRP A O 1
ATOM 780 N N . HIS A 1 111 ? -15.315 -27.420 -7.885 1.00 48.86 129 HIS A N 1
ATOM 781 C CA . HIS A 1 111 ? -14.399 -27.003 -8.923 1.00 56.19 129 HIS A CA 1
ATOM 782 C C . HIS A 1 111 ? -13.195 -27.936 -8.970 1.00 53.88 129 HIS A C 1
ATOM 783 O O . HIS A 1 111 ? -12.806 -28.372 -10.036 1.00 55.24 129 HIS A O 1
ATOM 790 N N . LYS A 1 112 ? -12.615 -28.256 -7.818 1.00 48.48 130 LYS A N 1
ATOM 791 C CA . LYS A 1 112 ? -11.405 -29.058 -7.824 1.00 55.14 130 LYS A CA 1
ATOM 792 C C . LYS A 1 112 ? -11.334 -29.802 -6.498 1.00 56.66 130 LYS A C 1
ATOM 793 O O . LYS A 1 112 ? -12.273 -29.728 -5.709 1.00 47.77 130 LYS A O 1
ATOM 797 N N . GLU A 1 113 ? -10.206 -30.467 -6.233 1.00 54.95 131 GLU A N 1
ATOM 798 C CA . GLU A 1 113 ? -10.009 -31.114 -4.938 1.00 53.33 131 GLU A CA 1
ATOM 799 C C . GLU A 1 113 ? -10.081 -30.065 -3.828 1.00 46.17 131 GLU A C 1
ATOM 800 O O . GLU A 1 113 ? -9.562 -28.960 -3.975 1.00 51.65 131 GLU A O 1
ATOM 803 N N . LEU A 1 114 ? -10.776 -30.403 -2.741 1.00 44.37 132 LEU A N 1
ATOM 804 C CA . LEU A 1 114 ? -10.901 -29.488 -1.614 1.00 47.89 132 LEU A CA 1
ATOM 805 C C . LEU A 1 114 ? -9.701 -29.708 -0.695 1.00 41.03 132 LEU A C 1
ATOM 806 O O . LEU A 1 114 ? -9.192 -30.825 -0.614 1.00 46.84 132 LEU A O 1
ATOM 811 N N . ARG A 1 115 ? -9.338 -28.657 0.025 1.00 49.92 133 ARG A N 1
ATOM 812 C CA . ARG A 1 115 ? -8.232 -28.621 0.979 1.00 45.42 133 ARG A CA 1
ATOM 813 C C . ARG A 1 115 ? -8.620 -29.516 2.133 1.00 42.94 133 ARG A C 1
ATOM 814 O O . ARG A 1 115 ? -9.657 -29.327 2.736 1.00 40.37 133 ARG A O 1
ATOM 819 N N . ASN A 1 116 ? -7.788 -30.511 2.426 1.00 38.09 134 ASN A N 1
ATOM 820 C CA . ASN A 1 116 ? -8.095 -31.489 3.499 1.00 39.96 134 ASN A CA 1
ATOM 821 C C . ASN A 1 116 ? -7.649 -30.926 4.842 1.00 45.69 134 ASN A C 1
ATOM 822 O O . ASN A 1 116 ? -6.801 -31.546 5.480 1.00 49.69 134 ASN A O 1
ATOM 827 N N . SER A 1 117 ? -8.220 -29.799 5.248 1.00 51.37 135 SER A N 1
ATOM 828 C CA . SER A 1 117 ? -7.778 -29.162 6.477 1.00 50.63 135 SER A CA 1
ATOM 829 C C . SER A 1 117 ? -8.866 -29.278 7.533 1.00 51.46 135 SER A C 1
ATOM 830 O O . SER A 1 117 ? -10.064 -29.389 7.234 1.00 51.59 135 SER A O 1
ATOM 833 N N . CYS A 1 118 ? -8.426 -29.346 8.785 1.00 45.48 136 CYS A N 1
ATOM 834 C CA . CYS A 1 118 ? -9.363 -29.396 9.898 1.00 52.46 136 CYS A CA 1
ATOM 835 C C . CYS A 1 118 ? -9.257 -28.138 10.769 1.00 53.90 136 CYS A C 1
ATOM 836 O O . CYS A 1 118 ? -9.898 -28.019 11.819 1.00 57.27 136 CYS A O 1
ATOM 839 N N . ILE A 1 119 ? -8.485 -27.156 10.319 1.00 48.12 137 ILE A N 1
ATOM 840 C CA . ILE A 1 119 ? -7.949 -26.175 11.237 1.00 53.46 137 ILE A CA 1
ATOM 841 C C . ILE A 1 119 ? -8.413 -24.755 10.924 1.00 60.07 137 ILE A C 1
ATOM 842 O O . ILE A 1 119 ? -8.114 -23.830 11.682 1.00 60.00 137 ILE A O 1
ATOM 847 N N . SER A 1 120 ? -9.156 -24.559 9.829 1.00 49.93 138 SER A N 1
ATOM 848 C CA . SER A 1 120 ? -9.536 -23.192 9.501 1.00 54.08 138 SER A CA 1
ATOM 849 C C . SER A 1 120 ? -10.961 -23.177 8.948 1.00 51.55 138 SER A C 1
ATOM 850 O O . SER A 1 120 ? -11.483 -24.205 8.538 1.00 43.92 138 SER A O 1
ATOM 853 N N . LYS A 1 121 ? -11.584 -22.001 8.960 1.00 51.29 139 LYS A N 1
ATOM 854 C CA . LYS A 1 121 ? -12.919 -21.861 8.413 1.00 49.67 139 LYS A CA 1
ATOM 855 C C . LYS A 1 121 ? -12.790 -21.765 6.893 1.00 49.99 139 LYS A C 1
ATOM 856 O O . LYS A 1 121 ? -11.908 -21.060 6.396 1.00 45.55 139 LYS A O 1
ATOM 862 N N . ARG A 1 122 ? -13.673 -22.467 6.165 1.00 44.12 140 ARG A N 1
ATOM 863 C CA . ARG A 1 122 ? -13.665 -22.496 4.701 1.00 42.31 140 ARG A CA 1
ATOM 864 C C . ARG A 1 122 ? -15.022 -21.984 4.219 1.00 43.31 140 ARG A C 1
ATOM 865 O O . ARG A 1 122 ? -16.050 -22.383 4.758 1.00 44.71 140 ARG A O 1
ATOM 873 N N . CYS A 1 123 ? -15.012 -21.028 3.289 1.00 44.33 141 CYS A N 1
ATOM 874 C CA . CYS A 1 123 ? -16.229 -20.500 2.702 1.00 46.68 141 CYS A CA 1
ATOM 875 C C . CYS A 1 123 ? -16.271 -20.842 1.215 1.00 50.04 141 CYS A C 1
ATOM 876 O O . CYS A 1 123 ? -15.256 -21.213 0.634 1.00 46.38 141 CYS A O 1
ATOM 879 N N . VAL A 1 124 ? -17.447 -20.667 0.592 1.00 43.52 142 VAL A N 1
ATOM 880 C CA . VAL A 1 124 ? -17.620 -21.172 -0.760 1.00 43.47 142 VAL A CA 1
ATOM 881 C C . VAL A 1 124 ? -18.125 -20.024 -1.630 1.00 42.33 142 VAL A C 1
ATOM 882 O O . VAL A 1 124 ? -18.945 -19.202 -1.196 1.00 40.97 142 VAL A O 1
ATOM 886 N N . SER A 1 125 ? -17.644 -19.977 -2.869 1.00 44.23 143 SER A N 1
ATOM 887 C CA . SER A 1 125 ? -18.148 -18.972 -3.787 1.00 42.09 143 SER A CA 1
ATOM 888 C C . SER A 1 125 ? -18.422 -19.633 -5.130 1.00 43.71 143 SER A C 1
ATOM 889 O O . SER A 1 125 ? -17.912 -20.715 -5.405 1.00 45.10 143 SER A O 1
ATOM 892 N N . LEU A 1 126 ? -19.281 -18.991 -5.932 1.00 43.84 144 LEU A N 1
ATOM 893 C CA . LEU A 1 126 ? -19.526 -19.501 -7.269 1.00 42.73 144 LEU A CA 1
ATOM 894 C C . LEU A 1 126 ? -18.551 -18.841 -8.246 1.00 45.43 144 LEU A C 1
ATOM 895 O O . LEU A 1 126 ? -18.483 -17.627 -8.337 1.00 48.30 144 LEU A O 1
ATOM 900 N N . LEU A 1 127 ? -17.853 -19.678 -9.007 1.00 46.00 145 LEU A N 1
ATOM 901 C CA . LEU A 1 127 ? -16.851 -19.247 -9.977 1.00 46.69 145 LEU A CA 1
ATOM 902 C C . LEU A 1 127 ? -17.451 -19.145 -11.381 1.00 45.68 145 LEU A C 1
ATOM 903 O O . LEU A 1 127 ? -17.921 -20.132 -11.940 1.00 51.00 145 LEU A O 1
ATOM 908 N N . LEU A 1 128 ? -17.433 -17.932 -11.941 1.00 45.79 146 LEU A N 1
ATOM 909 C CA . LEU A 1 128 ? -17.754 -17.745 -13.343 1.00 49.73 146 LEU A CA 1
ATOM 910 C C . LEU A 1 128 ? -16.467 -17.328 -14.049 1.00 49.41 146 LEU A C 1
ATOM 911 O O . LEU A 1 128 ? -15.737 -16.461 -13.578 1.00 50.11 146 LEU A O 1
ATOM 916 N N . ASP A 1 129 ? -16.193 -18.019 -15.143 1.00 53.61 147 ASP A N 1
ATOM 917 C CA . ASP A 1 129 ? -15.134 -17.656 -16.070 1.00 57.45 147 ASP A CA 1
ATOM 918 C C . ASP A 1 129 ? -15.806 -16.894 -17.199 1.00 52.20 147 ASP A C 1
ATOM 919 O O . ASP A 1 129 ? -16.477 -17.496 -18.045 1.00 50.46 147 ASP A O 1
ATOM 924 N N . LEU A 1 130 ? -15.674 -15.565 -17.121 1.00 55.37 148 LEU A N 1
ATOM 925 C CA . LEU A 1 130 ? -16.407 -14.637 -17.959 1.00 58.52 148 LEU A CA 1
ATOM 926 C C . LEU A 1 130 ? -15.855 -14.625 -19.384 1.00 64.98 148 LEU A C 1
ATOM 927 O O . LEU A 1 130 ? -16.271 -13.789 -20.176 1.00 65.84 148 LEU A O 1
ATOM 932 N N . SER A 1 131 ? -14.952 -15.564 -19.699 1.00 61.83 149 SER A N 1
ATOM 933 C CA . SER A 1 131 ? -14.538 -15.773 -21.081 1.00 79.09 149 SER A CA 1
ATOM 934 C C . SER A 1 131 ? -15.374 -16.849 -21.784 1.00 76.92 149 SER A C 1
ATOM 935 O O . SER A 1 131 ? -15.269 -17.011 -23.005 1.00 74.74 149 SER A O 1
ATOM 938 N N . GLN A 1 132 ? -16.216 -17.573 -21.032 1.00 73.94 150 GLN A N 1
ATOM 939 C CA . GLN A 1 132 ? -17.021 -18.639 -21.621 1.00 72.13 150 GLN A CA 1
ATOM 940 C C . GLN A 1 132 ? -18.514 -18.277 -21.579 1.00 76.62 150 GLN A C 1
ATOM 941 O O . GLN A 1 132 ? -18.952 -17.491 -20.728 1.00 65.16 150 GLN A O 1
ATOM 943 N N . PRO A 1 133 ? -19.365 -18.815 -22.497 1.00 71.10 151 PRO A N 1
ATOM 944 C CA . PRO A 1 133 ? -20.819 -18.636 -22.392 1.00 73.42 151 PRO A CA 1
ATOM 945 C C . PRO A 1 133 ? -21.408 -19.195 -21.095 1.00 66.98 151 PRO A C 1
ATOM 946 O O . PRO A 1 133 ? -20.849 -20.122 -20.515 1.00 73.77 151 PRO A O 1
ATOM 950 N N . LEU A 1 134 ? -22.535 -18.613 -20.661 1.00 72.01 152 LEU A N 1
ATOM 951 C CA . LEU A 1 134 ? -23.200 -18.909 -19.399 1.00 71.01 152 LEU A CA 1
ATOM 952 C C . LEU A 1 134 ? -24.507 -19.641 -19.709 1.00 71.31 152 LEU A C 1
ATOM 953 O O . LEU A 1 134 ? -25.545 -19.014 -19.908 1.00 70.61 152 LEU A O 1
ATOM 958 N N . LEU A 1 135 ? -24.447 -20.975 -19.757 1.00 72.77 153 LEU A N 1
ATOM 959 C CA . LEU A 1 135 ? -25.505 -21.788 -20.344 1.00 74.06 153 LEU A CA 1
ATOM 960 C C . LEU A 1 135 ? -26.103 -22.693 -19.272 1.00 74.19 153 LEU A C 1
ATOM 961 O O . LEU A 1 135 ? -25.361 -23.118 -18.386 1.00 52.78 153 LEU A O 1
ATOM 966 N N . PRO A 1 136 ? -27.412 -23.057 -19.373 1.00 68.87 154 PRO A N 1
ATOM 967 C CA . PRO A 1 136 ? -28.094 -23.872 -18.365 1.00 71.59 154 PRO A CA 1
ATOM 968 C C . PRO A 1 136 ? -27.463 -25.251 -18.200 1.00 70.69 154 PRO A C 1
ATOM 969 O O . PRO A 1 136 ? -27.686 -25.909 -17.195 1.00 70.36 154 PRO A O 1
ATOM 973 N N . SER A 1 137 ? -26.632 -25.644 -19.164 1.00 70.88 155 SER A N 1
ATOM 974 C CA . SER A 1 137 ? -26.040 -26.968 -19.193 1.00 69.28 155 SER A CA 1
ATOM 975 C C . SER A 1 137 ? -24.815 -27.051 -18.283 1.00 64.49 155 SER A C 1
ATOM 976 O O . SER A 1 137 ? -24.471 -28.126 -17.807 1.00 66.47 155 SER A O 1
ATOM 979 N N . ARG A 1 138 ? -24.121 -25.932 -18.083 1.00 52.44 156 ARG A N 1
ATOM 980 C CA . ARG A 1 138 ? -22.912 -25.953 -17.281 1.00 52.78 156 ARG A CA 1
ATOM 981 C C . ARG A 1 138 ? -23.071 -24.936 -16.156 1.00 53.28 156 ARG A C 1
ATOM 982 O O . ARG A 1 138 ? -22.742 -23.771 -16.332 1.00 50.20 156 ARG A O 1
ATOM 987 N N . LEU A 1 139 ? -23.604 -25.397 -15.017 1.00 47.01 157 LEU A N 1
ATOM 988 C CA . LEU A 1 139 ? -23.909 -24.521 -13.890 1.00 44.94 157 LEU A CA 1
ATOM 989 C C . LEU A 1 139 ? -22.623 -24.049 -13.207 1.00 48.4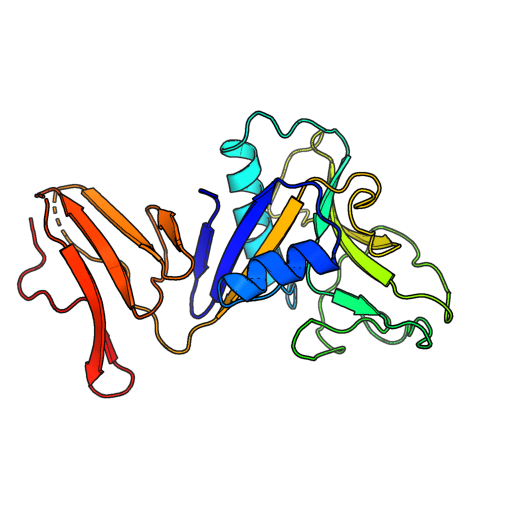3 157 LEU A C 1
ATOM 990 O O . LEU A 1 139 ? -21.563 -24.680 -13.345 1.00 47.93 157 LEU A O 1
ATOM 995 N N . PRO A 1 140 ? -22.646 -22.925 -12.445 1.00 46.91 158 PRO A N 1
ATOM 996 C CA . PRO A 1 140 ? -21.414 -22.371 -11.846 1.00 49.29 158 PRO A CA 1
ATOM 997 C C . PRO A 1 140 ? -20.677 -23.399 -10.984 1.00 46.57 158 PRO A C 1
ATOM 998 O O . PRO A 1 140 ? -21.315 -24.208 -10.309 1.00 45.88 158 PRO A O 1
ATOM 1002 N N . LYS A 1 141 ? -19.337 -23.423 -11.040 1.00 45.46 159 LYS A N 1
ATOM 1003 C CA . LYS A 1 141 ? -18.605 -24.348 -10.178 1.00 45.71 159 LYS A CA 1
ATOM 1004 C C . LYS A 1 141 ? -18.439 -23.748 -8.778 1.00 42.89 159 LYS A C 1
ATOM 1005 O O . LYS A 1 141 ? -18.360 -22.531 -8.627 1.00 43.96 159 LYS A O 1
ATOM 1011 N N . TRP A 1 142 ? -18.300 -24.620 -7.772 1.00 43.21 160 TRP A N 1
ATOM 1012 C CA . TRP A 1 142 ? -18.149 -24.180 -6.391 1.00 42.81 160 TRP A CA 1
ATOM 1013 C C . TRP A 1 142 ? -16.668 -24.096 -6.051 1.00 42.37 160 TRP A C 1
ATOM 1014 O O . TRP A 1 142 ? -15.942 -25.085 -6.190 1.00 46.13 160 TRP A O 1
ATOM 1025 N N . SER A 1 143 ? -16.258 -22.943 -5.523 1.00 43.41 161 SER A N 1
ATOM 1026 C CA . SER A 1 143 ? -14.851 -22.794 -5.187 1.00 48.53 161 SER A CA 1
ATOM 1027 C C . SER A 1 143 ? -14.743 -22.525 -3.688 1.00 46.96 161 SER A C 1
ATOM 1028 O O . SER A 1 143 ? -15.352 -21.569 -3.214 1.00 48.86 161 SER A O 1
ATOM 1031 N N . GLU A 1 144 ? -13.954 -23.343 -2.958 1.00 44.32 162 GLU A N 1
ATOM 1032 C CA . GLU A 1 144 ? -13.827 -23.178 -1.512 1.00 41.59 162 GLU A CA 1
ATOM 1033 C C . GLU A 1 144 ? -12.465 -22.591 -1.154 1.00 47.45 162 GLU A C 1
ATOM 1034 O O . GLU A 1 144 ? -11.453 -22.921 -1.771 1.00 45.78 162 GLU A O 1
ATOM 1040 N N . GLY A 1 145 ? -12.457 -21.725 -0.140 1.00 50.85 163 GLY A N 1
ATOM 1041 C CA . GLY A 1 145 ? -11.250 -21.007 0.200 1.00 48.52 163 GLY A CA 1
ATOM 1042 C C . GLY A 1 145 ? -11.430 -20.270 1.518 1.00 55.86 163 GLY A C 1
ATOM 1043 O O . GLY A 1 145 ? -12.440 -20.465 2.216 1.00 50.24 163 GLY A O 1
ATOM 1044 N N . PRO A 1 146 ? -10.454 -19.404 1.891 1.00 49.88 164 PRO A N 1
ATOM 1045 C CA . PRO A 1 146 ? -10.587 -18.571 3.079 1.00 51.95 164 PRO A CA 1
ATOM 1046 C C . PRO A 1 146 ? -11.762 -17.613 2.931 1.00 46.35 164 PRO A C 1
ATOM 1047 O O . PRO A 1 146 ? -12.152 -17.228 1.832 1.00 48.57 164 PRO A O 1
ATOM 1051 N N . CYS A 1 147 ? -12.288 -17.158 4.054 1.00 48.53 165 CYS A N 1
ATOM 1052 C CA . CYS A 1 147 ? -13.511 -16.370 4.041 1.00 54.29 165 CYS A CA 1
ATOM 1053 C C . CYS A 1 147 ? -13.303 -14.861 3.863 1.00 54.78 165 CYS A C 1
ATOM 1054 O O . CYS A 1 147 ? -14.278 -14.116 3.868 1.00 51.39 165 CYS A O 1
ATOM 1057 N N . GLY A 1 148 ? -12.052 -14.391 3.764 1.00 53.29 166 GLY A N 1
ATOM 1058 C CA . GLY A 1 148 ? -11.791 -12.964 3.587 1.00 56.95 166 GLY A CA 1
ATOM 1059 C C . GLY A 1 148 ? -11.899 -12.174 4.896 1.00 64.18 166 GLY A C 1
ATOM 1060 O O . GLY A 1 148 ? -12.328 -12.715 5.912 1.00 53.09 166 GLY A O 1
ATOM 1061 N N . SER A 1 149 ? -11.530 -10.883 4.854 1.00 70.27 167 SER A N 1
ATOM 1062 C CA . SER A 1 149 ? -11.666 -9.994 6.006 1.00 71.55 167 SER A CA 1
ATOM 1063 C C . SER A 1 149 ? -11.878 -8.566 5.515 1.00 64.16 167 SER A C 1
ATOM 1064 O O . SER A 1 149 ? -11.603 -8.292 4.348 1.00 61.62 167 SER A O 1
ATOM 1067 N N . PRO A 1 150 ? -12.340 -7.620 6.376 1.00 68.91 168 PRO A N 1
ATOM 1068 C CA . PRO A 1 150 ? -12.593 -6.237 5.952 1.00 73.09 168 PRO A CA 1
ATOM 1069 C C . PRO A 1 150 ? -11.401 -5.725 5.149 1.00 73.77 168 PRO A C 1
ATOM 1070 O O . PRO A 1 150 ? -10.268 -5.780 5.628 1.00 78.68 168 PRO A O 1
ATOM 1074 N N . GLY A 1 151 ? -11.662 -5.317 3.899 1.00 75.15 169 GLY A N 1
ATOM 1075 C CA . GLY A 1 151 ? -10.629 -4.824 2.996 1.00 79.72 169 GLY A CA 1
ATOM 1076 C C . GLY A 1 151 ? -9.531 -5.843 2.670 1.00 86.12 169 GLY A C 1
ATOM 1077 O O . GLY A 1 151 ? -8.397 -5.465 2.375 1.00 80.74 169 GLY A O 1
ATOM 1078 N N . SER A 1 152 ? -9.858 -7.138 2.757 1.00 83.35 170 SER A N 1
ATOM 1079 C CA . SER A 1 152 ? -9.158 -8.167 2.000 1.00 72.13 170 SER A CA 1
ATOM 1080 C C . SER A 1 152 ? -10.165 -9.265 1.667 1.00 67.88 170 SER A C 1
ATOM 1081 O O . SER A 1 152 ? -10.076 -10.355 2.215 1.00 63.63 170 SER A O 1
ATOM 1083 N N . PRO A 1 153 ? -11.127 -8.993 0.754 1.00 71.71 171 PRO A N 1
ATOM 1084 C CA . PRO A 1 153 ? -12.308 -9.843 0.554 1.00 73.27 171 PRO A CA 1
ATOM 1085 C C . PRO A 1 153 ? -11.976 -11.261 0.114 1.00 69.74 171 PRO A C 1
ATOM 1086 O O . PRO A 1 153 ? -12.677 -12.205 0.454 1.00 74.43 171 PRO A O 1
ATOM 1090 N N . GLY A 1 154 ? -10.911 -11.380 -0.673 1.00 65.39 172 GLY A N 1
ATOM 1091 C CA . GLY A 1 154 ? -10.461 -12.655 -1.183 1.00 59.10 172 GLY A CA 1
ATOM 1092 C C . GLY A 1 154 ? -10.191 -12.521 -2.670 1.00 59.47 172 GLY A C 1
ATOM 1093 O O . GLY A 1 154 ? -10.769 -11.659 -3.326 1.00 56.57 172 GLY A O 1
ATOM 1094 N N . SER A 1 155 ? -9.308 -13.377 -3.185 1.00 69.03 173 SER A N 1
ATOM 1095 C CA . SER A 1 155 ? -8.923 -13.277 -4.581 1.00 74.02 173 SER A CA 1
ATOM 1096 C C . SER A 1 155 ? -10.110 -13.641 -5.467 1.00 69.54 173 SER A C 1
ATOM 1097 O O . SER A 1 155 ? -10.820 -14.617 -5.217 1.00 67.61 173 SER A O 1
ATOM 1100 N N . ASN A 1 156 ? -10.337 -12.782 -6.458 1.00 57.31 174 ASN A N 1
ATOM 1101 C CA . ASN A 1 156 ? -11.340 -12.967 -7.493 1.00 58.52 174 ASN A CA 1
ATOM 1102 C C . ASN A 1 156 ? -12.764 -12.789 -6.957 1.00 48.98 174 ASN A C 1
ATOM 1103 O O . ASN A 1 156 ? -13.689 -12.943 -7.724 1.00 49.00 174 ASN A O 1
ATOM 1108 N N . ILE A 1 157 ? -12.948 -12.387 -5.691 1.00 49.74 175 ILE A N 1
ATOM 1109 C CA . ILE A 1 157 ? -14.276 -12.015 -5.215 1.00 47.35 175 ILE A CA 1
ATOM 1110 C C . ILE A 1 157 ? -14.757 -10.723 -5.881 1.00 59.30 175 ILE A C 1
ATOM 1111 O O . ILE A 1 157 ? -14.092 -9.689 -5.833 1.00 51.62 175 ILE A O 1
ATOM 1116 N N . GLU A 1 158 ? -15.932 -10.807 -6.517 1.00 46.72 176 GLU A N 1
ATOM 1117 C CA . GLU A 1 158 ? -16.481 -9.732 -7.323 1.00 51.16 176 GLU A CA 1
ATOM 1118 C C . GLU A 1 158 ? -17.897 -9.438 -6.847 1.00 47.43 176 GLU A C 1
ATOM 1119 O O . GLU A 1 158 ? -18.521 -8.471 -7.275 1.00 48.34 176 GLU A O 1
ATOM 1125 N N . GLY A 1 159 ? -18.423 -10.288 -5.947 1.00 46.94 177 GLY A N 1
ATOM 1126 C CA . GLY A 1 159 ? -19.793 -10.085 -5.506 1.00 47.27 177 GLY A CA 1
ATOM 1127 C C . GLY A 1 159 ? -20.331 -11.249 -4.677 1.00 41.69 177 GLY A C 1
ATOM 1128 O O . GLY A 1 159 ? -19.548 -12.005 -4.116 1.00 44.57 177 GLY A O 1
ATOM 1129 N N . PHE A 1 160 ? -21.674 -11.337 -4.623 1.00 46.87 178 PHE A N 1
ATOM 1130 C CA . PHE A 1 160 ? -22.390 -12.243 -3.737 1.00 44.53 178 PHE A CA 1
ATOM 1131 C C . PHE A 1 160 ? -23.845 -12.374 -4.197 1.00 46.17 178 PHE A C 1
ATOM 1132 O O . PHE A 1 160 ? -24.372 -11.530 -4.943 1.00 45.30 178 PHE A O 1
ATOM 1140 N N . VAL A 1 161 ? -24.491 -13.456 -3.732 1.00 44.68 179 VAL A N 1
ATOM 1141 C CA . VAL A 1 161 ? -25.867 -13.783 -4.066 1.00 40.32 179 VAL A CA 1
ATOM 1142 C C . VAL A 1 161 ? -26.628 -13.933 -2.752 1.00 41.19 179 VAL A C 1
ATOM 1143 O O . VAL A 1 161 ? -26.133 -14.620 -1.859 1.00 41.91 179 VAL A O 1
ATOM 1147 N N . CYS A 1 162 ? -27.775 -13.250 -2.642 1.00 44.20 180 CYS A N 1
ATOM 1148 C CA . CYS A 1 162 ? -28.599 -13.316 -1.447 1.00 45.98 180 CYS A CA 1
ATOM 1149 C C . CYS A 1 162 ? -29.848 -14.135 -1.770 1.00 44.77 180 CYS A C 1
ATOM 1150 O O . CYS A 1 162 ? -30.257 -14.194 -2.925 1.00 43.82 180 CYS A O 1
ATOM 1153 N N . LYS A 1 163 ? -30.433 -14.762 -0.740 1.00 42.40 181 LYS A N 1
ATOM 1154 C CA . LYS A 1 163 ? -31.725 -15.419 -0.869 1.00 40.43 181 LYS A CA 1
ATOM 1155 C C . LYS A 1 163 ? -32.657 -14.877 0.223 1.00 41.64 181 LYS A C 1
ATOM 1156 O O . LYS A 1 163 ? -32.215 -14.698 1.358 1.00 45.81 181 LYS A O 1
ATOM 1162 N N . PHE A 1 164 ? -33.929 -14.700 -0.131 1.00 39.51 182 PHE A N 1
ATOM 1163 C CA . PHE A 1 164 ? -34.974 -14.231 0.785 1.00 42.59 182 PHE A CA 1
ATOM 1164 C C . PHE A 1 164 ? -36.165 -15.171 0.628 1.00 46.77 182 PHE A C 1
ATOM 1165 O O . PHE A 1 164 ? -36.547 -15.506 -0.495 1.00 45.66 182 PHE A O 1
ATOM 1173 N N . SER A 1 165 ? -36.741 -15.608 1.760 1.00 44.00 183 SER A N 1
ATOM 1174 C CA . SER A 1 165 ? -37.843 -16.548 1.746 1.00 44.23 183 SER A CA 1
ATOM 1175 C C . SER A 1 165 ? -39.039 -15.947 2.470 1.00 49.30 183 SER A C 1
ATOM 1176 O O . SER A 1 165 ? -38.872 -15.203 3.428 1.00 47.08 183 SER A O 1
ATOM 1179 N N . PHE A 1 166 ? -40.243 -16.278 2.016 1.00 46.97 184 PHE A N 1
ATOM 1180 C CA . PHE A 1 166 ? -41.429 -15.642 2.579 1.00 50.00 184 PHE A CA 1
ATOM 1181 C C . PHE A 1 166 ? -42.479 -16.721 2.718 1.00 47.45 184 PHE A C 1
ATOM 1182 O O . PHE A 1 166 ? -42.467 -17.677 1.958 1.00 47.56 184 PHE A O 1
ATOM 1190 N N . LYS A 1 167 ? -43.395 -16.549 3.662 1.00 48.22 185 LYS A N 1
ATOM 1191 C CA . LYS A 1 167 ? -44.452 -17.538 3.807 1.00 53.25 185 LYS A CA 1
ATOM 1192 C C . LYS A 1 167 ? -45.591 -17.249 2.824 1.00 52.59 185 LYS A C 1
ATOM 1193 O O . LYS A 1 167 ? -46.288 -18.180 2.421 1.00 51.67 185 LYS A O 1
ATOM 1196 N N . GLY A 1 168 ? -45.779 -15.973 2.448 1.00 49.22 186 GLY A N 1
ATOM 1197 C CA . GLY A 1 168 ? -46.753 -15.583 1.427 1.00 47.91 186 GLY A CA 1
ATOM 1198 C C . GLY A 1 168 ? -46.162 -14.714 0.319 1.00 45.97 186 GLY A C 1
ATOM 1199 O O . GLY A 1 168 ? -45.269 -13.902 0.579 1.00 51.39 186 GLY A O 1
ATOM 1200 N N . MET A 1 169 ? -46.665 -14.918 -0.904 1.00 45.08 187 MET A N 1
ATOM 1201 C CA . MET A 1 169 ? -46.341 -14.153 -2.102 1.00 52.56 187 MET A CA 1
ATOM 1202 C C . MET A 1 169 ? -47.645 -13.913 -2.857 1.00 54.96 187 MET A C 1
ATOM 1203 O O . MET A 1 169 ? -48.540 -14.747 -2.799 1.00 49.97 187 MET A O 1
ATOM 1208 N N . CYS A 1 170 ? -47.696 -12.820 -3.641 1.00 56.89 188 CYS A N 1
ATOM 1209 C CA . CYS A 1 170 ? -48.800 -12.516 -4.544 1.00 51.75 188 CYS A CA 1
ATOM 1210 C C . CYS A 1 170 ? -48.426 -12.996 -5.946 1.00 57.37 188 CYS A C 1
ATOM 1211 O O . CYS A 1 170 ? -47.253 -12.975 -6.298 1.00 60.59 188 CYS A O 1
ATOM 1214 N N . ARG A 1 171 ? -49.404 -13.472 -6.732 1.00 53.58 189 ARG A N 1
ATOM 1215 C CA . ARG A 1 171 ? -49.165 -13.688 -8.152 1.00 52.33 189 ARG A CA 1
ATOM 1216 C C . ARG A 1 171 ? -48.983 -12.326 -8.827 1.00 60.31 189 ARG A C 1
ATOM 1217 O O . ARG A 1 171 ? -49.405 -11.303 -8.293 1.00 59.33 189 ARG A O 1
ATOM 1225 N N . PRO A 1 172 ? -48.268 -12.228 -9.970 1.00 62.95 190 PRO A N 1
ATOM 1226 C CA . PRO A 1 172 ? -48.011 -10.912 -10.573 1.00 61.34 190 PRO A CA 1
ATOM 1227 C C . PRO A 1 172 ? -49.334 -10.211 -10.910 1.00 60.80 190 PRO A C 1
ATOM 1228 O O . PRO A 1 172 ? -50.309 -10.873 -11.252 1.00 66.35 190 PRO A O 1
ATOM 1232 N N . LEU A 1 173 ? -49.355 -8.880 -10.797 1.00 66.26 191 LEU A N 1
ATOM 1233 C CA . LEU A 1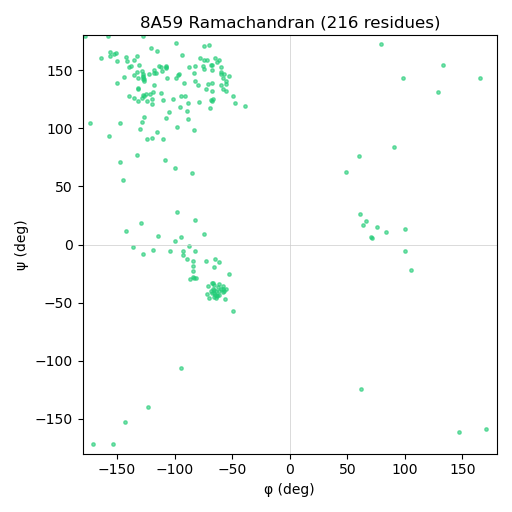 173 ? -50.562 -8.072 -10.973 1.00 72.54 191 LEU A CA 1
ATOM 1234 C C . LEU A 1 173 ? -51.004 -8.078 -12.440 1.00 68.10 191 LEU A C 1
ATOM 1235 O O . LEU A 1 173 ? -50.272 -7.614 -13.305 1.00 81.16 191 LEU A O 1
ATOM 1240 N N . ALA A 1 174 ? -52.208 -8.602 -12.704 1.00 76.39 192 ALA A N 1
ATOM 1241 C CA . ALA A 1 174 ? -52.791 -8.663 -14.038 1.00 88.97 192 ALA A CA 1
ATOM 1242 C C . ALA A 1 174 ? -53.280 -7.281 -14.481 1.00 95.42 192 ALA A C 1
ATOM 1243 O O . ALA A 1 174 ? -53.527 -6.408 -13.647 1.00 96.46 192 ALA A O 1
ATOM 1245 N N . LEU A 1 175 ? -53.422 -7.103 -15.805 1.00 89.67 193 LEU A N 1
ATOM 1246 C CA . LEU A 1 175 ? -54.010 -5.907 -16.397 1.00 89.81 193 LEU A CA 1
ATOM 1247 C C . LEU A 1 175 ? -55.208 -6.2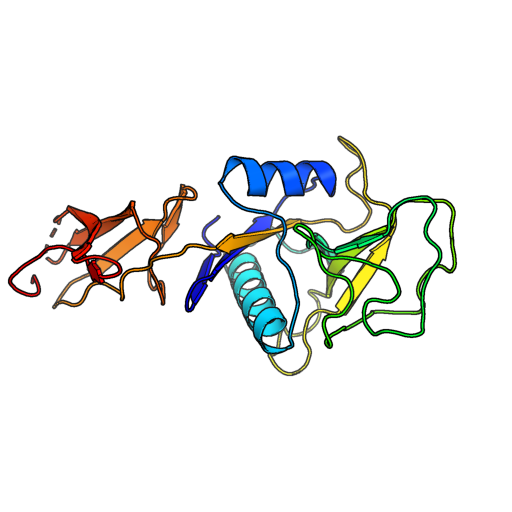89 -17.272 1.00 91.23 193 LEU A C 1
ATOM 1248 O O . LEU A 1 175 ? -55.683 -7.426 -17.111 1.00 99.72 193 LEU A O 1
ATOM 1253 N N . PRO A 1 178 ? -53.921 -3.302 -20.262 1.00 69.49 196 PRO A N 1
ATOM 1254 C CA . PRO A 1 178 ? -53.122 -2.625 -21.306 1.00 83.90 196 PRO A CA 1
ATOM 1255 C C . PRO A 1 178 ? -52.387 -1.382 -20.792 1.00 81.65 196 PRO A C 1
ATOM 1256 O O . PRO A 1 178 ? -53.016 -0.354 -20.538 1.00 80.41 196 PRO A O 1
ATOM 1260 N N . GLY A 1 179 ? -51.051 -1.495 -20.677 1.00 67.27 197 GLY A N 1
ATOM 1261 C CA . GLY A 1 179 ? -50.181 -0.598 -19.919 1.00 76.91 197 GLY A CA 1
ATOM 1262 C C . GLY A 1 179 ? -48.983 -1.351 -19.323 1.00 78.46 197 GLY A C 1
ATOM 1263 O O . GLY A 1 179 ? -48.706 -2.480 -19.740 1.00 75.46 197 GLY A O 1
ATOM 1264 N N . GLN A 1 180 ? -48.328 -0.750 -18.310 1.00 80.61 198 GLN A N 1
ATOM 1265 C CA . GLN A 1 180 ? -47.062 -1.202 -17.726 1.00 81.01 198 GLN A CA 1
ATOM 1266 C C . GLN A 1 180 ? -47.139 -1.350 -16.195 1.00 90.33 198 GLN A C 1
ATOM 1267 O O . GLN A 1 180 ? -47.770 -0.527 -15.531 1.00 83.70 198 GLN A O 1
ATOM 1269 N N . VAL A 1 181 ? -46.456 -2.366 -15.615 1.00 89.16 199 VAL A N 1
ATOM 1270 C CA . VAL A 1 181 ? -46.390 -2.561 -14.160 1.00 83.65 199 VAL A CA 1
ATOM 1271 C C . VAL A 1 181 ? -44.955 -2.815 -13.680 1.00 69.55 199 VAL A C 1
ATOM 1272 O O . VAL A 1 181 ? -44.186 -3.493 -14.360 1.00 78.86 199 VAL A O 1
ATOM 1276 N N . THR A 1 182 ? -44.660 -2.362 -12.450 1.00 75.01 200 THR A N 1
ATOM 1277 C CA . THR A 1 182 ? -43.329 -2.357 -11.851 1.00 74.91 200 THR A CA 1
ATOM 1278 C C . THR A 1 182 ? -43.390 -2.566 -10.329 1.00 86.23 200 THR A C 1
ATOM 1279 O O . THR A 1 182 ? -43.672 -1.631 -9.559 1.00 81.83 200 THR A O 1
ATOM 1281 N N . TYR A 1 183 ? -43.036 -3.786 -9.885 1.00 67.22 201 TYR A N 1
ATOM 1282 C CA . TYR A 1 183 ? -43.143 -4.158 -8.477 1.00 67.92 201 TYR A CA 1
ATOM 1283 C C . TYR A 1 183 ? -41.917 -3.678 -7.703 1.00 53.84 201 TYR A C 1
ATOM 1284 O O . TYR A 1 183 ? -40.800 -3.677 -8.214 1.00 75.82 201 TYR A O 1
ATOM 1293 N N . THR A 1 184 ? -42.109 -3.330 -6.449 1.00 56.89 202 THR A N 1
ATOM 1294 C CA . THR A 1 184 ? -40.954 -3.061 -5.618 1.00 65.95 202 THR A CA 1
ATOM 1295 C C . THR A 1 184 ? -41.022 -3.912 -4.349 1.00 76.80 202 THR A C 1
ATOM 1296 O O . THR A 1 184 ? -41.845 -3.678 -3.461 1.00 82.27 202 THR A O 1
ATOM 1300 N N . THR A 1 185 ? -40.121 -4.904 -4.285 1.00 63.96 203 THR A N 1
ATOM 1301 C CA . THR A 1 185 ? -40.087 -5.919 -3.238 1.00 60.69 203 THR A CA 1
ATOM 1302 C C . THR A 1 185 ? -39.769 -5.269 -1.898 1.00 56.97 203 THR A C 1
ATOM 1303 O O . THR A 1 185 ? -39.292 -4.144 -1.899 1.00 55.65 203 THR A O 1
ATOM 1307 N N . PRO A 1 186 ? -40.071 -5.936 -0.752 1.00 63.72 204 PRO A N 1
ATOM 1308 C CA . PRO A 1 186 ? -39.575 -5.552 0.573 1.00 59.46 204 PRO A CA 1
ATOM 1309 C C . PRO A 1 186 ? -38.084 -5.620 0.904 1.00 68.66 204 PRO A C 1
ATOM 1310 O O . PRO A 1 186 ? -37.664 -5.171 1.968 1.00 71.68 204 PRO A O 1
ATOM 1314 N N . PHE A 1 187 ? -37.271 -6.262 0.072 1.00 64.56 205 PHE A N 1
ATOM 1315 C CA . PHE A 1 187 ? -35.852 -6.231 0.390 1.00 61.47 205 PHE A CA 1
ATOM 1316 C C . PHE A 1 187 ? -35.218 -5.137 -0.457 1.00 74.86 205 PHE A C 1
ATOM 1317 O O . PHE A 1 187 ? -34.057 -5.232 -0.849 1.00 75.56 205 PHE A O 1
ATOM 1325 N N . GLN A 1 188 ? -36.050 -4.141 -0.779 1.00 80.05 206 GLN A N 1
ATOM 1326 C CA . GLN A 1 188 ? -35.618 -2.816 -1.187 1.00 85.00 206 GLN A CA 1
ATOM 1327 C C . GLN A 1 188 ? -34.997 -2.880 -2.575 1.00 84.12 206 GLN A C 1
ATOM 1328 O O . GLN A 1 188 ? -34.458 -1.893 -3.063 1.00 97.45 206 GLN A O 1
ATOM 1334 N N . THR A 1 189 ? -35.081 -4.059 -3.197 1.00 83.94 207 THR A N 1
ATOM 1335 C CA . THR A 1 189 ? -34.976 -4.145 -4.643 1.00 76.86 207 THR A CA 1
ATOM 1336 C C . THR A 1 189 ? -36.282 -3.633 -5.213 1.00 77.68 207 THR A C 1
ATOM 1337 O O . THR A 1 189 ? -37.322 -3.732 -4.563 1.00 93.70 207 THR A O 1
ATOM 1341 N N . THR A 1 190 ? -36.197 -3.080 -6.422 1.00 70.19 208 THR A N 1
ATOM 1342 C CA . THR A 1 190 ? -37.355 -2.680 -7.195 1.00 72.46 208 THR A CA 1
ATOM 1343 C C . THR A 1 190 ? -37.147 -3.345 -8.548 1.00 58.00 208 THR A C 1
ATOM 1344 O O . THR A 1 190 ? -35.999 -3.541 -8.930 1.00 92.40 208 THR A O 1
ATOM 1348 N N . SER A 1 191 ? -38.209 -3.725 -9.270 1.00 66.14 209 SER A N 1
ATOM 1349 C CA . SER A 1 191 ? -38.010 -4.325 -10.588 1.00 58.10 209 SER A CA 1
ATOM 1350 C C . SER A 1 191 ? -39.339 -4.643 -11.262 1.00 69.43 209 SER A C 1
ATOM 1351 O O . SER A 1 191 ? -40.392 -4.394 -10.688 1.00 83.93 209 SER A O 1
ATOM 1354 N N . SER A 1 192 ? -39.264 -5.187 -12.485 1.00 75.15 210 SER A N 1
ATOM 1355 C CA . SER A 1 192 ? -40.415 -5.651 -13.240 1.00 71.41 210 SER A CA 1
ATOM 1356 C C . SER A 1 192 ? -40.256 -7.135 -13.556 1.00 81.70 210 SER A C 1
ATOM 1357 O O . SER A 1 192 ? -39.186 -7.718 -13.353 1.00 81.16 210 SER A O 1
ATOM 1360 N N . SER A 1 193 ? -41.351 -7.733 -14.041 1.00 75.01 211 SER A N 1
ATOM 1361 C CA . SER A 1 193 ? -41.407 -9.150 -14.340 1.00 70.15 211 SER A CA 1
ATOM 1362 C C . SER A 1 193 ? -40.867 -9.975 -13.161 1.00 75.40 211 SER A C 1
ATOM 1363 O O . SER A 1 193 ? -39.840 -10.636 -13.282 1.00 73.29 211 SER A O 1
ATOM 1366 N N . LEU A 1 194 ? -41.521 -9.903 -11.992 1.00 78.32 212 LEU A N 1
ATOM 1367 C CA . LEU A 1 194 ? -41.278 -10.876 -10.932 1.00 61.30 212 LEU A CA 1
ATOM 1368 C C . LEU A 1 194 ? -42.279 -12.002 -11.089 1.00 67.39 212 LEU A C 1
ATOM 1369 O O . LEU A 1 194 ? -43.443 -11.755 -11.389 1.00 84.38 212 LEU A O 1
ATOM 1374 N N . GLU A 1 195 ? -41.824 -13.238 -10.901 1.00 69.30 213 GLU A N 1
ATOM 1375 C CA . GLU A 1 195 ? -42.686 -14.383 -11.146 1.00 61.36 213 GLU A CA 1
ATOM 1376 C C . GLU A 1 195 ? -43.543 -14.654 -9.901 1.00 57.53 213 GLU A C 1
ATOM 1377 O O . GLU A 1 195 ? -44.602 -15.270 -9.977 1.00 58.55 213 GLU A O 1
ATOM 1383 N N . ALA A 1 196 ? -43.055 -14.188 -8.748 1.00 58.49 214 ALA A N 1
ATOM 1384 C CA . ALA A 1 196 ? -43.811 -14.209 -7.510 1.00 53.60 214 ALA A CA 1
ATOM 1385 C C . ALA A 1 196 ? -43.438 -12.944 -6.776 1.00 50.54 214 ALA A C 1
ATOM 1386 O O . ALA A 1 196 ? -42.302 -12.470 -6.862 1.00 55.80 214 ALA A O 1
ATOM 1388 N N . VAL A 1 197 ? -44.415 -12.361 -6.075 1.00 51.00 215 VAL A N 1
ATOM 1389 C CA . VAL A 1 197 ? -44.146 -11.094 -5.435 1.00 46.37 215 VAL A CA 1
ATOM 1390 C C . VAL A 1 197 ? -44.326 -11.231 -3.932 1.00 48.54 215 VAL A C 1
ATOM 1391 O O . VAL A 1 197 ? -45.400 -11.584 -3.454 1.00 55.76 215 VAL A O 1
ATOM 1395 N N . PRO A 1 198 ? -43.280 -10.963 -3.139 1.00 48.04 216 PRO A N 1
ATOM 1396 C CA . PRO A 1 198 ? -43.328 -11.162 -1.698 1.00 58.20 216 PRO A CA 1
ATOM 1397 C C . PRO A 1 198 ? -44.403 -10.344 -1.003 1.00 70.50 216 PRO A C 1
ATOM 1398 O O . PRO A 1 198 ? -44.693 -9.214 -1.398 1.00 61.52 216 PRO A O 1
ATOM 1402 N N . PHE A 1 199 ? -44.924 -10.903 0.080 1.00 55.59 217 PHE A N 1
ATOM 1403 C CA . PHE A 1 199 ? -45.927 -10.183 0.892 1.00 57.67 217 PHE A CA 1
ATOM 1404 C C . PHE A 1 199 ? -45.392 -8.804 1.267 1.00 57.69 217 PHE A C 1
ATOM 1405 O O . PHE A 1 199 ? -44.179 -8.702 1.486 1.00 57.06 217 PHE A O 1
ATOM 1413 N N . ALA A 1 200 ? -46.271 -7.800 1.339 1.00 57.44 218 ALA A N 1
ATOM 1414 C CA . ALA A 1 200 ? -45.888 -6.440 1.783 1.00 55.76 218 ALA A CA 1
ATOM 1415 C C . ALA A 1 200 ? -45.136 -5.708 0.673 1.00 61.53 218 ALA A C 1
ATOM 1416 O O . ALA A 1 200 ? -44.526 -4.672 0.961 1.00 69.31 218 ALA A O 1
ATOM 1418 N N . SER A 1 201 ? -45.208 -6.228 -0.547 1.00 57.93 219 SER A N 1
ATOM 1419 C CA . SER A 1 201 ? -44.542 -5.566 -1.689 1.00 63.95 219 SER A CA 1
ATOM 1420 C C . SER A 1 201 ? -45.458 -4.543 -2.338 1.00 74.85 219 SER A C 1
ATOM 1421 O O . SER A 1 201 ? -46.578 -4.910 -2.714 1.00 58.68 219 SER A O 1
ATOM 1424 N N . ALA A 1 202 ? -45.024 -3.292 -2.388 1.00 76.75 220 ALA A N 1
ATOM 1425 C CA . ALA A 1 202 ? -45.711 -2.289 -3.178 1.00 80.18 220 ALA A CA 1
ATOM 1426 C C . ALA A 1 202 ? -45.543 -2.637 -4.649 1.00 67.83 220 ALA A C 1
ATOM 1427 O O . ALA A 1 202 ? -44.467 -3.061 -5.071 1.00 88.70 220 ALA A O 1
ATOM 1429 N N . ALA A 1 203 ? -46.625 -2.472 -5.413 1.00 67.89 221 ALA A N 1
ATOM 1430 C CA . ALA A 1 203 ? -46.557 -2.425 -6.863 1.00 54.80 221 ALA A CA 1
ATOM 1431 C C . ALA A 1 203 ? -46.791 -0.981 -7.332 1.00 80.10 221 ALA A C 1
ATOM 1432 O O . ALA A 1 203 ? -47.501 -0.221 -6.670 1.00 74.46 221 ALA A O 1
ATOM 1434 N N . ASN A 1 204 ? -46.220 -0.618 -8.492 1.00 78.41 222 ASN A N 1
ATOM 1435 C CA . ASN A 1 204 ? -46.398 0.697 -9.099 1.00 78.97 222 ASN A CA 1
ATOM 1436 C C . ASN A 1 204 ? -46.846 0.527 -10.556 1.00 73.61 222 ASN A C 1
ATOM 1437 O O . ASN A 1 204 ? -46.051 0.114 -11.393 1.00 90.55 222 ASN A O 1
ATOM 1439 N N . VAL A 1 205 ? -48.137 0.787 -10.842 1.00 67.61 223 VAL A N 1
ATOM 1440 C CA . VAL A 1 205 ? -48.757 0.567 -12.146 1.00 62.19 223 VAL A CA 1
ATOM 1441 C C . VAL A 1 205 ? -48.810 1.899 -12.910 1.00 86.51 223 VAL A C 1
ATOM 1442 O O . VAL A 1 205 ? -48.453 2.941 -12.358 1.00 87.42 223 VAL A O 1
ATOM 1446 N N . ALA A 1 206 ? -49.231 1.848 -14.191 1.00 90.44 224 ALA A N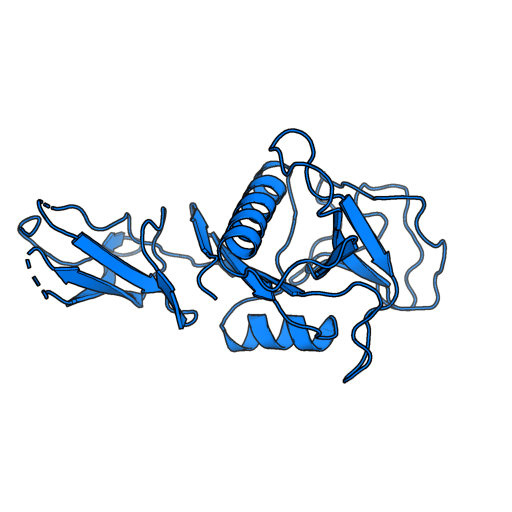 1
ATOM 1447 C CA . ALA A 1 206 ? -49.327 2.988 -15.103 1.00 84.07 224 ALA A CA 1
ATOM 1448 C C . ALA A 1 206 ? -49.996 2.538 -16.401 1.00 86.20 224 ALA A C 1
ATOM 1449 O O . ALA A 1 206 ? -49.367 1.856 -17.212 1.00 95.12 224 ALA A O 1
ATOM 1451 N N . CYS A 1 207 ? -51.274 2.906 -16.586 1.00 78.55 225 CYS A N 1
ATOM 1452 C CA . CYS A 1 207 ? -52.028 2.453 -17.748 1.00 87.27 225 CYS A CA 1
ATOM 1453 C C . CYS A 1 207 ? -51.725 3.354 -18.955 1.00 91.04 225 CYS A C 1
ATOM 1454 O O . CYS A 1 207 ? -52.057 2.925 -20.083 1.00 82.39 225 CYS A O 1
ATOM 1457 N N . SER A 1 217 ? -51.185 6.477 -12.440 1.00 85.80 235 SER A N 1
ATOM 1458 C CA . SER A 1 217 ? -50.275 5.461 -11.846 1.00 91.48 235 SER A CA 1
ATOM 1459 C C . SER A 1 217 ? -50.811 4.981 -10.494 1.00 90.47 235 SER A C 1
ATOM 1460 O O . SER A 1 217 ? -50.623 5.633 -9.469 1.00 90.42 235 SER A O 1
ATOM 1463 N N . HIS A 1 218 ? -51.475 3.819 -10.508 1.00 74.99 236 HIS A N 1
ATOM 1464 C CA . HIS A 1 218 ? -52.088 3.250 -9.316 1.00 85.03 236 HIS A CA 1
ATOM 1465 C C . HIS A 1 218 ? -51.041 2.495 -8.490 1.00 74.45 236 HIS A C 1
ATOM 1466 O O . HIS A 1 218 ? -50.156 1.876 -9.071 1.00 70.89 236 HIS A O 1
ATOM 1473 N N . TYR A 1 219 ? -51.120 2.615 -7.153 1.00 72.32 237 TYR A N 1
ATOM 1474 C CA . TYR A 1 219 ? -50.222 1.998 -6.182 1.00 74.73 237 TYR A CA 1
ATOM 1475 C C . TYR A 1 219 ? -51.000 1.045 -5.277 1.00 68.94 237 TYR A C 1
ATOM 1476 O O . TYR A 1 219 ? -52.002 1.430 -4.696 1.00 58.93 237 TYR A O 1
ATOM 1485 N N . PHE A 1 220 ? -50.486 -0.177 -5.097 1.00 70.60 238 PHE A N 1
ATOM 1486 C CA . PHE A 1 220 ? -51.114 -1.180 -4.251 1.00 67.47 238 PHE A CA 1
ATOM 1487 C C . PHE A 1 220 ? -50.076 -1.981 -3.472 1.00 69.29 238 PHE A C 1
ATOM 1488 O O . PHE A 1 220 ? -48.929 -2.075 -3.897 1.00 74.62 238 PHE A O 1
ATOM 1496 N N . LEU A 1 221 ? -50.508 -2.594 -2.363 1.00 62.13 239 LEU A N 1
ATOM 1497 C CA . LEU A 1 221 ? -49.655 -3.428 -1.529 1.00 58.52 239 LEU A CA 1
ATOM 1498 C C . LEU A 1 221 ? -50.114 -4.880 -1.639 1.00 66.97 239 LEU A C 1
ATOM 1499 O O . LEU A 1 221 ? -51.283 -5.144 -1.945 1.00 62.68 239 LEU A O 1
ATOM 1504 N N . CYS A 1 222 ? -49.177 -5.821 -1.423 1.00 60.79 240 CYS A N 1
ATOM 1505 C CA . CYS A 1 222 ? -49.506 -7.242 -1.426 1.00 60.24 240 CYS A CA 1
ATOM 1506 C C . CYS A 1 222 ? -49.901 -7.594 0.005 1.00 49.93 240 CYS A C 1
ATOM 1507 O O . CYS A 1 222 ? -49.098 -7.473 0.920 1.00 54.29 240 CYS A O 1
ATOM 1510 N N . LYS A 1 223 ? -51.173 -7.970 0.203 1.00 53.16 241 LYS A N 1
ATOM 1511 C CA . LYS A 1 223 ? -51.627 -8.173 1.570 1.00 52.30 241 LYS A CA 1
ATOM 1512 C C . LYS A 1 223 ? -52.350 -9.506 1.715 1.00 41.97 241 LYS A C 1
ATOM 1513 O O . LYS A 1 223 ? -52.942 -10.021 0.773 1.00 50.94 241 LYS A O 1
ATOM 1519 N N . GLU A 1 224 ? -52.315 -9.993 2.949 1.00 56.47 242 GLU A N 1
ATOM 1520 C CA . GLU A 1 224 ? -53.065 -11.157 3.351 1.00 51.73 242 GLU A CA 1
ATOM 1521 C C . GLU A 1 224 ? -54.509 -10.732 3.573 1.00 58.55 242 GLU A C 1
ATOM 1522 O O . GLU A 1 224 ? -54.751 -9.771 4.304 1.00 56.46 242 GLU A O 1
ATOM 1528 N N . LYS A 1 225 ? -55.425 -11.387 2.842 1.00 57.80 243 LYS A N 1
ATOM 1529 C CA . LYS A 1 225 ? -56.864 -11.213 2.961 1.00 64.25 243 LYS A CA 1
ATOM 1530 C C . LYS A 1 225 ? -57.389 -12.284 3.914 1.00 55.49 243 LYS A C 1
ATOM 1531 O O . LYS A 1 225 ? -57.130 -12.216 5.109 1.00 63.17 243 LYS A O 1
ATOM 1537 N N . ALA A 1 226 ? -58.067 -13.305 3.400 1.00 60.38 244 ALA A N 1
ATOM 1538 C CA . ALA A 1 226 ? -58.333 -14.459 4.247 1.00 53.87 244 ALA A CA 1
ATOM 1539 C C . ALA A 1 226 ? -57.001 -15.102 4.683 1.00 54.59 244 ALA A C 1
ATOM 1540 O O . ALA A 1 226 ? -55.941 -14.859 4.081 1.00 54.13 244 ALA A O 1
ATOM 1542 N N . PRO A 1 227 ? -56.967 -15.898 5.782 1.00 50.90 245 PRO A N 1
ATOM 1543 C CA . PRO A 1 227 ? -55.737 -16.593 6.188 1.00 50.57 245 PRO A CA 1
ATOM 1544 C C . PRO A 1 227 ? -55.065 -17.359 5.032 1.00 44.37 245 PRO A C 1
ATOM 1545 O O . PRO A 1 227 ? -55.704 -18.142 4.326 1.00 46.22 245 PRO A O 1
ATOM 1549 N N . ASP A 1 228 ? -53.773 -17.084 4.852 1.00 48.34 246 ASP A N 1
ATOM 1550 C CA . ASP A 1 228 ? -52.935 -17.678 3.815 1.00 45.52 246 ASP A CA 1
ATOM 1551 C C . ASP A 1 228 ? -53.388 -17.306 2.412 1.00 47.46 246 ASP A C 1
ATOM 1552 O O . ASP A 1 228 ? -52.974 -17.954 1.448 1.00 45.88 246 ASP A O 1
ATOM 1557 N N . VAL A 1 229 ? -54.213 -16.258 2.304 1.00 44.40 247 VAL A N 1
ATOM 1558 C CA . VAL A 1 229 ? -54.605 -15.757 0.998 1.00 44.53 247 VAL A CA 1
ATOM 1559 C C . VAL A 1 229 ? -53.941 -14.403 0.787 1.00 49.81 247 VAL A C 1
ATOM 1560 O O . VAL A 1 229 ? -54.089 -13.484 1.602 1.00 47.55 247 VAL A O 1
ATOM 1564 N N . PHE A 1 230 ? -53.197 -14.278 -0.311 1.00 48.91 248 PHE A N 1
ATOM 1565 C CA . PHE A 1 230 ? -52.453 -13.041 -0.524 1.00 45.03 248 PHE A CA 1
ATOM 1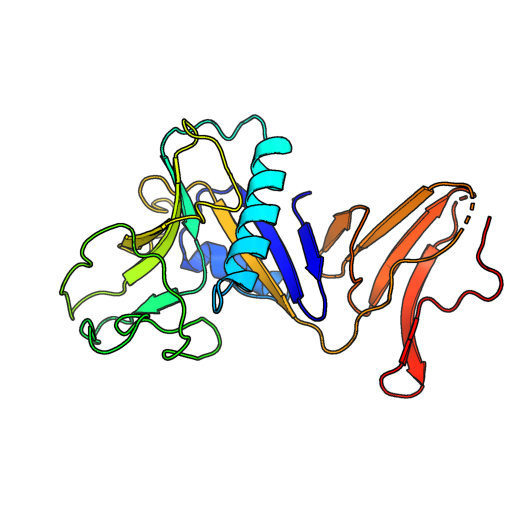566 C C . PHE A 1 230 ? -52.806 -12.510 -1.915 1.00 51.47 248 PHE A C 1
ATOM 1567 O O . PHE A 1 230 ? -52.777 -13.261 -2.893 1.00 48.31 248 PHE A O 1
ATOM 1575 N N . ASP A 1 231 ? -53.199 -11.224 -1.992 1.00 52.96 249 ASP A N 1
ATOM 1576 C CA . ASP A 1 231 ? -53.477 -10.600 -3.277 1.00 53.58 249 ASP A CA 1
ATOM 1577 C C . ASP A 1 231 ? -53.360 -9.084 -3.154 1.00 50.60 249 ASP A C 1
ATOM 1578 O O . ASP A 1 231 ? -53.026 -8.549 -2.108 1.00 50.56 249 ASP A O 1
ATOM 1583 N N . TRP A 1 232 ? -53.582 -8.417 -4.285 1.00 61.20 250 TRP A N 1
ATOM 1584 C CA . TRP A 1 232 ? -53.284 -7.006 -4.443 1.00 52.68 250 TRP A CA 1
ATOM 1585 C C . TRP A 1 232 ? -54.430 -6.135 -3.911 1.00 61.20 250 TRP A C 1
ATOM 1586 O O . TRP A 1 232 ? -54.241 -4.953 -3.617 1.00 60.52 250 TRP A O 1
ATOM 1597 N N . GLY A 1 233 ? -55.616 -6.724 -3.750 1.00 61.75 251 GLY A N 1
ATOM 1598 C CA . GLY A 1 233 ? -56.774 -5.936 -3.353 1.00 82.63 251 GLY A CA 1
ATOM 1599 C C . GLY A 1 233 ? -57.067 -4.845 -4.383 1.00 92.04 251 GLY A C 1
ATOM 1600 O O . GLY A 1 233 ? -56.724 -3.679 -4.179 1.00 83.68 251 GLY A O 1
ATOM 1601 N N . SER A 1 234 ? -57.653 -5.266 -5.512 1.00 103.87 252 SER A N 1
ATOM 1602 C CA . SER A 1 234 ? -57.981 -4.389 -6.625 1.00 105.91 252 SER A CA 1
ATOM 1603 C C . SER A 1 234 ? -59.097 -5.030 -7.442 1.00 103.15 252 SER A C 1
ATOM 1604 O O . SER A 1 234 ? -58.824 -5.802 -8.360 1.00 112.73 252 SER A O 1
ATOM 1607 N N . SER A 1 235 ? -60.330 -4.653 -7.120 1.00 103.31 253 SER A N 1
ATOM 1608 C CA . SER A 1 235 ? -61.466 -5.141 -7.932 1.00 108.31 253 SER A CA 1
ATOM 1609 C C . SER A 1 235 ? -61.420 -4.405 -9.267 1.00 110.82 253 SER A C 1
ATOM 1610 O O . SER A 1 235 ? -61.227 -3.179 -9.265 1.00 100.55 253 SER A O 1
ATOM 1612 N N . GLY A 1 236 ? -61.566 -5.141 -10.363 1.00 122.87 254 GLY A N 1
ATOM 1613 C CA . GLY A 1 236 ? -61.469 -4.513 -11.691 1.00 131.01 254 GLY A CA 1
ATOM 1614 C C . GLY A 1 236 ? -60.042 -4.539 -12.193 1.00 132.01 254 GLY A C 1
ATOM 1615 O O . GLY A 1 236 ? -59.336 -3.539 -11.984 1.00 124.39 254 GLY A O 1
ATOM 1616 N N . PRO A 1 237 ? -59.569 -5.643 -12.815 1.00 123.96 255 PRO A N 1
ATOM 1617 C CA . PRO A 1 237 ? -58.243 -5.661 -13.406 1.00 117.27 255 PRO A CA 1
ATOM 1618 C C . PRO A 1 237 ? -58.142 -4.265 -14.017 1.00 116.50 255 PRO A C 1
ATOM 1619 O O . PRO A 1 237 ? -58.954 -3.943 -14.858 1.00 107.43 255 PRO A O 1
ATOM 1623 N N . LEU A 1 238 ? -57.170 -3.476 -13.571 1.00 112.30 256 LEU A N 1
ATOM 1624 C CA . LEU A 1 238 ? -57.105 -2.088 -14.002 1.00 108.91 256 LEU A CA 1
ATOM 1625 C C . LEU A 1 238 ? -56.707 -2.011 -15.476 1.00 120.46 256 LEU A C 1
ATOM 1626 O O . LEU A 1 238 ? -56.345 -3.022 -16.079 1.00 121.55 256 LEU A O 1
ATOM 1631 N N . CYS A 1 239 ? -56.774 -0.791 -16.033 1.00 120.96 257 CYS A N 1
ATOM 1632 C CA . CYS A 1 239 ? -56.423 -0.473 -17.413 1.00 112.66 257 CYS A CA 1
ATOM 1633 C C . CYS A 1 239 ? -57.342 -1.218 -18.387 1.00 108.65 257 CYS A C 1
ATOM 1634 O O . CYS A 1 239 ? -56.813 -1.703 -19.409 1.00 110.38 257 CYS A O 1
#